Protein AF-A0A3P7G0Q3-F1 (afdb_monomer)

Secondary structure (DSSP, 8-state):
-HHHHHHHHHTS-GGGHHHHHHHHHHHHH-TTS-HHHHHHHHHHHHHHHHHS-GGGTGGGHHHHHHHHHHHHHHS---SSTT---HHHHHHHHHHHHHHHT---TTHHHHHHHHHHHHHTTHHHHHH-GGGS-HHHHHHHHHHHHHH-GGGHHHHHHHHHHHHHHHHHT-S-SSHHHHHHHHHHHHHHHHHHHHHHHHTT-HHHHHHHHHHHHHHHTT--SHHHHHHHHHHHHHHHHTT---HHHHHHHHHHHHHHHHHHHHH-TTT-

Sequence (268 aa):
MLVSGCESCLLADEEFAPLVFELIIEKLLDSEYSTDTKLEICSFLAKACAFFPCHQLVDYIGQLCAGIRSVLFNFPKGTHDDYIPEPITAAVSSLMKVFEESNIKDKRQQIESICHEFIEKGEMFVLQTELGLTDRLLAFFEILLRSSDLSSSVVFENVFSWLLSLCKGDTASSSANKYEVVNSGLRLLCHWIDIAGDLKQVALLRKHHNSFIEMLDKYDREIAQLARYKLLEVCIKLHVNTNGLLEKCKVFLRKSFDTVCSENKELR

InterPro domains:
  IPR016024 Armadillo-type fold [SSF48371] (14-255)
  IPR029240 MMS19, N-terminal [PF14500] (2-73)
  IPR039920 DNA repair/transcription protein MMS19 [PTHR12891] (1-214)

Radius of gyration: 21.91 Å; Cα contacts (8 Å, |Δi|>4): 263; chains: 1; bounding box: 65×38×52 Å

Mean predicted aligned error: 5.96 Å

Structure (mmCIF, N/CA/C/O backbone):
data_AF-A0A3P7G0Q3-F1
#
_entry.id   AF-A0A3P7G0Q3-F1
#
loop_
_atom_site.group_PDB
_atom_site.id
_atom_site.type_symbol
_atom_site.label_atom_id
_atom_site.label_alt_id
_atom_site.label_comp_id
_atom_site.label_asym_id
_atom_site.label_entity_id
_atom_site.label_seq_id
_atom_site.pdbx_PDB_ins_code
_atom_site.Cartn_x
_atom_site.Cartn_y
_atom_site.Cartn_z
_atom_site.occupancy
_atom_site.B_iso_or_equiv
_atom_site.auth_seq_id
_atom_site.auth_comp_id
_atom_site.auth_asym_id
_atom_site.auth_atom_id
_atom_site.pdbx_PDB_model_num
ATOM 1 N N . MET A 1 1 ? -35.871 12.957 5.125 1.00 56.47 1 MET A N 1
ATOM 2 C CA . MET A 1 1 ? -36.526 12.865 6.450 1.00 56.47 1 MET A CA 1
ATOM 3 C C . MET A 1 1 ? -36.769 11.424 6.875 1.00 56.47 1 MET A C 1
ATOM 5 O O . MET A 1 1 ? -36.321 11.081 7.955 1.00 56.47 1 MET A O 1
ATOM 9 N N . LEU A 1 2 ? -37.412 10.575 6.057 1.00 62.31 2 LEU A N 1
ATOM 10 C CA . LEU A 1 2 ? -37.599 9.153 6.400 1.00 62.31 2 LEU A CA 1
ATOM 11 C C . LEU A 1 2 ? -36.266 8.407 6.566 1.00 62.31 2 LEU A C 1
ATOM 13 O O . LEU A 1 2 ? -36.023 7.878 7.640 1.00 62.31 2 LEU A O 1
ATOM 17 N N . VAL A 1 3 ? -35.372 8.470 5.570 1.00 77.56 3 VAL A N 1
ATOM 18 C CA . VAL A 1 3 ? -34.046 7.816 5.627 1.00 77.56 3 VAL A CA 1
ATOM 19 C C . VAL A 1 3 ? -33.267 8.232 6.878 1.00 77.56 3 VAL A C 1
ATOM 21 O O . VAL A 1 3 ? -32.920 7.385 7.686 1.00 77.56 3 VAL A O 1
ATOM 24 N N . SER A 1 4 ? -33.098 9.537 7.113 1.00 79.31 4 SER A N 1
ATOM 25 C CA . SER A 1 4 ? -32.397 10.061 8.297 1.00 79.31 4 SER A CA 1
ATOM 26 C C . SER A 1 4 ? -33.039 9.651 9.630 1.00 79.31 4 SER A C 1
ATOM 28 O O . SER A 1 4 ? -32.340 9.462 10.621 1.00 79.31 4 SER A O 1
ATOM 30 N N . GLY A 1 5 ? -34.371 9.529 9.670 1.00 83.44 5 GLY A N 1
ATOM 31 C CA . GLY A 1 5 ? -35.089 9.035 10.845 1.00 83.44 5 GLY A CA 1
ATOM 32 C C . GLY A 1 5 ? -34.811 7.553 11.096 1.00 83.44 5 GLY A C 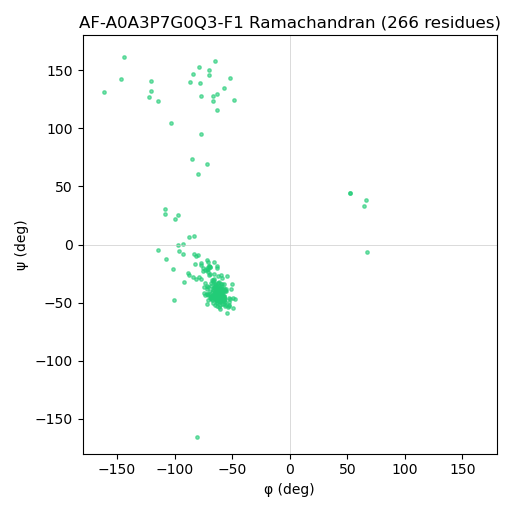1
ATOM 33 O O . GLY A 1 5 ? -34.490 7.181 12.218 1.00 83.44 5 GLY A O 1
ATOM 34 N N . CYS A 1 6 ? -34.852 6.728 10.045 1.00 88.50 6 CYS A N 1
ATOM 35 C CA . CYS A 1 6 ? -34.493 5.312 10.120 1.00 88.50 6 CYS A CA 1
ATOM 36 C C . CYS A 1 6 ? -33.037 5.113 10.558 1.00 88.50 6 CYS A C 1
ATOM 38 O O . CYS A 1 6 ? -32.787 4.317 11.456 1.00 88.50 6 CYS A O 1
ATOM 40 N N . GLU A 1 7 ? -32.094 5.870 9.987 1.00 92.00 7 GLU A N 1
ATOM 41 C CA . GLU A 1 7 ? -30.685 5.845 10.402 1.00 92.00 7 GLU A CA 1
ATOM 42 C C . GLU A 1 7 ? -30.543 6.168 11.893 1.00 92.00 7 GLU A C 1
ATOM 44 O O . GLU A 1 7 ? -29.833 5.473 12.607 1.00 92.00 7 GLU A O 1
ATOM 49 N N . SER A 1 8 ? -31.261 7.184 12.382 1.00 91.06 8 SER A N 1
ATOM 50 C CA . SER A 1 8 ? -31.203 7.591 13.791 1.00 91.06 8 SER A CA 1
ATOM 51 C C . SER A 1 8 ? -31.738 6.509 14.734 1.00 91.06 8 SER A C 1
ATOM 53 O O . SER A 1 8 ? -31.226 6.364 15.837 1.00 91.06 8 SER A O 1
ATOM 55 N N . CYS A 1 9 ? -32.746 5.736 14.316 1.00 92.62 9 CYS A N 1
ATOM 56 C CA . CYS A 1 9 ? -33.236 4.588 15.082 1.00 92.62 9 CYS A CA 1
ATOM 57 C C . CYS A 1 9 ? -32.235 3.426 15.088 1.00 92.62 9 CYS A C 1
ATOM 59 O O . CYS A 1 9 ? -32.025 2.811 16.127 1.00 92.62 9 CYS A O 1
ATOM 61 N N . LEU A 1 10 ? -31.619 3.132 13.939 1.00 93.25 10 LEU A N 1
ATOM 62 C CA . LEU A 1 10 ? -30.626 2.063 13.804 1.00 93.25 10 LEU A CA 1
ATOM 63 C C . LEU A 1 10 ? -29.331 2.364 14.571 1.00 93.25 10 LEU A C 1
ATOM 65 O O . LEU A 1 10 ? -28.676 1.449 15.052 1.00 93.25 10 LEU A O 1
ATOM 69 N N . LEU A 1 11 ? -28.982 3.644 14.700 1.00 95.44 11 LEU A N 1
ATOM 70 C CA . LEU A 1 11 ? -27.816 4.133 15.434 1.00 95.44 11 LEU A CA 1
ATOM 71 C C . LEU A 1 11 ? -28.185 4.645 16.838 1.00 95.44 11 LEU A C 1
ATOM 73 O O . LEU A 1 11 ? -27.489 5.496 17.377 1.00 95.44 11 LEU A O 1
ATOM 77 N N . ALA A 1 12 ? -29.313 4.219 17.413 1.00 92.94 12 ALA A N 1
ATOM 78 C CA . ALA A 1 12 ? -29.751 4.716 18.720 1.00 92.94 12 ALA A CA 1
ATOM 79 C C . ALA A 1 12 ? -29.011 4.057 19.896 1.00 92.94 12 ALA A C 1
ATOM 81 O O . ALA A 1 12 ? -28.887 4.674 20.953 1.00 92.94 12 ALA A O 1
ATOM 82 N N . ASP A 1 13 ? -28.550 2.818 19.716 1.00 92.62 13 ASP A N 1
ATOM 83 C CA . ASP A 1 13 ? -27.949 1.989 20.761 1.00 92.62 13 ASP A CA 1
ATOM 84 C C . ASP A 1 13 ? -26.859 1.086 20.166 1.00 92.62 13 A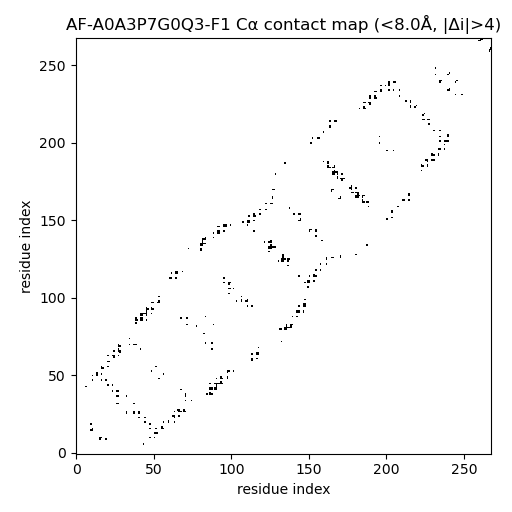SP A C 1
ATOM 86 O O . ASP A 1 13 ? -27.011 0.588 19.049 1.00 92.62 13 ASP A O 1
ATOM 90 N N . GLU A 1 14 ? -25.767 0.874 20.904 1.00 92.62 14 GLU A N 1
ATOM 91 C CA . GLU A 1 14 ? -24.656 0.007 20.494 1.00 92.62 14 GLU A CA 1
ATOM 92 C C . GLU A 1 14 ? -25.084 -1.457 20.310 1.00 92.62 14 GLU A C 1
ATOM 94 O O . GLU A 1 14 ? -24.504 -2.156 19.479 1.00 92.62 14 GLU A O 1
ATOM 99 N N . GLU A 1 15 ? -26.131 -1.917 21.006 1.00 93.31 15 GLU A N 1
ATOM 100 C CA . GLU A 1 15 ? -26.675 -3.275 20.855 1.00 93.31 15 GLU A CA 1
ATOM 101 C C . GLU A 1 15 ? -27.234 -3.547 19.448 1.00 93.31 15 GLU A C 1
ATOM 103 O O . GLU A 1 15 ? -27.364 -4.705 19.044 1.00 93.31 15 GLU A O 1
ATOM 108 N N . PHE A 1 16 ? -27.524 -2.503 18.663 1.00 95.19 16 PHE A N 1
ATOM 109 C CA . PHE A 1 16 ? -27.948 -2.655 17.273 1.00 95.19 16 PHE A CA 1
ATOM 110 C C . PHE A 1 16 ? -26.795 -2.902 16.296 1.00 95.19 16 PHE A C 1
ATOM 112 O O . PHE A 1 16 ? -27.070 -3.242 15.144 1.00 95.19 16 PHE A O 1
ATOM 119 N N . ALA A 1 17 ? -25.530 -2.778 16.716 1.00 95.56 17 ALA A N 1
ATOM 120 C CA . ALA A 1 17 ? -24.383 -2.882 15.813 1.00 95.56 17 ALA A CA 1
ATOM 121 C C . ALA A 1 17 ? -24.385 -4.163 14.951 1.00 95.56 17 ALA A C 1
ATOM 123 O O . ALA A 1 17 ? -24.255 -4.029 13.731 1.00 95.56 17 ALA A O 1
ATOM 124 N N . PRO A 1 18 ? -24.624 -5.375 15.503 1.00 95.62 18 PRO A N 1
ATOM 125 C CA . PRO A 1 18 ? -24.709 -6.597 14.701 1.00 95.62 18 PRO A CA 1
ATOM 126 C C . PRO A 1 18 ? -25.758 -6.508 13.586 1.00 95.62 18 PRO A C 1
ATOM 128 O O . PRO A 1 18 ? -25.451 -6.736 12.420 1.00 95.62 18 PRO A O 1
ATOM 131 N N . LEU A 1 19 ? -26.977 -6.075 13.930 1.00 95.69 19 LEU A N 1
ATOM 132 C CA . LEU A 1 19 ? -28.088 -5.949 12.984 1.00 95.69 19 LEU A CA 1
ATOM 133 C C . LEU A 1 19 ? -27.803 -4.895 11.909 1.00 95.69 19 LEU A C 1
ATOM 135 O O . LEU A 1 19 ? -28.162 -5.074 10.746 1.00 95.69 19 LEU A O 1
ATOM 139 N N . VAL A 1 20 ? -27.154 -3.790 12.286 1.00 97.06 20 VAL A N 1
ATOM 140 C CA . VAL A 1 20 ? -26.783 -2.730 11.346 1.00 97.06 20 VAL A CA 1
ATOM 141 C C . VAL A 1 20 ? -25.728 -3.218 10.359 1.00 97.06 20 VAL A C 1
ATOM 143 O O . VAL A 1 20 ? -25.877 -2.982 9.160 1.00 97.06 20 VAL A O 1
ATOM 146 N N . PHE A 1 21 ? -24.686 -3.909 10.822 1.00 97.38 21 PHE A N 1
ATOM 147 C CA . PHE A 1 21 ? -23.648 -4.414 9.927 1.00 97.38 21 PHE A CA 1
ATOM 148 C C . PHE A 1 21 ? -24.153 -5.542 9.031 1.00 97.38 21 PHE A C 1
ATOM 150 O O . PHE A 1 21 ? -23.855 -5.518 7.838 1.00 97.38 21 PHE A O 1
ATOM 157 N N . GLU A 1 22 ? -24.979 -6.457 9.542 1.00 96.75 22 GLU A N 1
ATOM 158 C CA . GLU A 1 22 ? -25.647 -7.476 8.722 1.00 96.75 22 GLU A CA 1
ATOM 159 C C . GLU A 1 22 ? -26.510 -6.842 7.623 1.00 96.75 22 GLU A C 1
ATOM 161 O O . GLU A 1 22 ? -26.389 -7.216 6.456 1.00 96.75 22 GLU A O 1
ATOM 166 N N . LEU A 1 23 ? -27.307 -5.820 7.961 1.00 96.19 23 LEU A N 1
ATOM 167 C CA . LEU A 1 23 ? -28.115 -5.083 6.987 1.00 96.19 23 LEU A CA 1
ATOM 168 C C . LEU A 1 23 ? -27.244 -4.396 5.926 1.00 96.19 23 LEU A C 1
ATOM 170 O O . LEU A 1 23 ? -27.543 -4.472 4.735 1.00 96.19 23 LEU A O 1
ATOM 174 N N . ILE A 1 24 ? -26.167 -3.720 6.334 1.00 97.44 24 ILE A N 1
ATOM 175 C CA . ILE A 1 24 ? -25.234 -3.064 5.406 1.00 97.44 24 ILE A CA 1
ATOM 176 C C . ILE A 1 24 ? -24.623 -4.096 4.453 1.00 97.44 24 ILE A C 1
ATOM 178 O O . ILE A 1 24 ? -24.601 -3.874 3.242 1.00 97.44 24 ILE A O 1
ATOM 182 N N . ILE A 1 25 ? -24.154 -5.228 4.984 1.00 97.44 25 ILE A N 1
ATOM 183 C CA . ILE A 1 25 ? -23.563 -6.314 4.198 1.00 97.44 25 ILE A CA 1
ATOM 184 C C . ILE A 1 25 ? -24.572 -6.856 3.185 1.00 97.44 25 ILE A C 1
ATOM 186 O O . ILE A 1 25 ? -24.236 -6.955 2.003 1.00 97.44 25 ILE A O 1
ATOM 190 N N . GLU A 1 26 ? -25.802 -7.149 3.620 1.00 96.19 26 GLU A N 1
ATOM 191 C CA . GLU A 1 26 ? -26.884 -7.622 2.751 1.00 96.19 26 GLU A CA 1
ATOM 192 C C . GLU A 1 26 ? -27.074 -6.668 1.566 1.00 96.19 26 GLU A C 1
ATOM 194 O O . GLU A 1 26 ? -26.995 -7.087 0.411 1.00 96.19 26 GLU A O 1
ATOM 199 N N . LYS A 1 27 ? -27.239 -5.364 1.830 1.00 95.62 27 LYS A N 1
ATOM 200 C CA . LYS A 1 27 ? -27.491 -4.377 0.770 1.00 95.62 27 LYS A CA 1
ATOM 201 C C . LYS A 1 27 ? -26.296 -4.150 -0.158 1.00 95.62 27 LYS A C 1
ATOM 203 O O . LYS A 1 27 ? -26.492 -3.869 -1.341 1.00 95.62 27 LYS A O 1
ATOM 208 N N . LEU A 1 28 ? -25.062 -4.251 0.341 1.00 96.75 28 LEU A N 1
ATOM 209 C CA . LEU A 1 28 ? -23.864 -4.096 -0.494 1.00 96.75 28 LEU A CA 1
ATOM 210 C C . LEU A 1 28 ? -23.655 -5.297 -1.427 1.00 96.75 28 LEU A C 1
ATOM 212 O O . LEU A 1 28 ? -23.310 -5.116 -2.603 1.00 96.75 28 LEU A O 1
ATOM 216 N N . LEU A 1 29 ? -23.851 -6.515 -0.915 1.00 94.62 29 LEU A N 1
ATOM 217 C CA . LEU A 1 29 ? -23.565 -7.753 -1.643 1.00 94.62 29 LEU A CA 1
ATOM 218 C C . LEU A 1 29 ? -24.699 -8.190 -2.569 1.00 94.62 29 LEU A C 1
ATOM 220 O O . LEU A 1 29 ? -24.420 -8.810 -3.596 1.00 94.62 29 LEU A O 1
ATOM 224 N N . ASP A 1 30 ? -25.943 -7.837 -2.261 1.00 93.50 30 ASP A N 1
ATOM 225 C CA . ASP A 1 30 ? -27.086 -8.192 -3.093 1.00 93.50 30 ASP A CA 1
ATOM 226 C C . ASP A 1 30 ? -27.024 -7.474 -4.456 1.00 93.50 30 ASP A C 1
ATOM 228 O O . ASP A 1 30 ? -26.883 -6.251 -4.564 1.00 93.50 30 ASP A O 1
ATOM 232 N N . SER A 1 31 ? -27.055 -8.264 -5.529 1.00 91.12 31 SER A N 1
ATOM 233 C CA . SER A 1 31 ? -26.993 -7.795 -6.913 1.00 91.12 31 SER A CA 1
ATOM 234 C C . SER A 1 31 ? -28.262 -7.083 -7.383 1.00 91.12 31 SER A C 1
ATOM 236 O O . SER A 1 31 ? -28.213 -6.420 -8.415 1.00 91.12 31 SER A O 1
ATOM 238 N N . GLU A 1 32 ? -29.378 -7.213 -6.662 1.00 92.81 32 GLU A N 1
ATOM 239 C CA . GLU A 1 32 ? -30.656 -6.593 -7.027 1.00 92.81 32 GLU A CA 1
ATOM 240 C C . GLU A 1 32 ? -30.692 -5.082 -6.737 1.00 92.81 32 GLU A C 1
ATOM 242 O O . GLU A 1 32 ? -31.447 -4.350 -7.382 1.00 92.81 32 GLU A O 1
ATOM 247 N N . TYR A 1 33 ? -29.853 -4.579 -5.821 1.00 92.25 33 TYR A N 1
ATOM 248 C CA . TYR A 1 33 ? -29.783 -3.143 -5.529 1.00 92.25 33 TYR A CA 1
ATOM 249 C C . TYR A 1 33 ? -28.998 -2.363 -6.583 1.00 92.25 33 TYR A C 1
ATOM 251 O O . TYR A 1 33 ? -27.919 -2.767 -7.029 1.00 92.25 33 TYR A O 1
ATOM 259 N N . SER A 1 34 ? -29.517 -1.180 -6.922 1.00 93.06 34 SER A N 1
ATOM 260 C CA . SER A 1 34 ? -28.853 -0.241 -7.823 1.00 93.06 34 SER A CA 1
ATOM 261 C C . SER A 1 34 ? -27.549 0.294 -7.223 1.00 93.06 34 SER A C 1
ATOM 263 O O . SER A 1 34 ? -27.359 0.323 -6.004 1.00 93.06 34 SER A O 1
ATOM 265 N N . THR A 1 35 ? -26.652 0.779 -8.083 1.00 92.56 35 THR A N 1
ATOM 266 C CA . THR A 1 35 ? -25.414 1.439 -7.647 1.00 92.56 35 THR A CA 1
ATOM 267 C C . THR A 1 35 ? -25.693 2.620 -6.715 1.00 92.56 35 THR A C 1
ATOM 269 O O . THR A 1 35 ? -24.990 2.765 -5.721 1.00 92.56 35 THR A O 1
ATOM 272 N N . ASP A 1 36 ? -26.736 3.411 -6.982 1.00 92.94 36 ASP A N 1
ATOM 273 C CA . ASP A 1 36 ? -27.112 4.558 -6.144 1.00 92.94 36 ASP A CA 1
ATOM 274 C C . ASP A 1 36 ? -27.495 4.118 -4.729 1.00 92.94 36 ASP A C 1
ATOM 276 O O . ASP A 1 36 ? -26.987 4.666 -3.753 1.00 92.94 36 ASP A O 1
ATOM 280 N N . THR A 1 37 ? -28.306 3.061 -4.598 1.00 94.06 37 THR A N 1
ATOM 281 C CA . THR A 1 37 ? -28.636 2.492 -3.286 1.00 94.06 37 THR A CA 1
ATOM 282 C C . THR A 1 37 ? -27.382 1.989 -2.577 1.00 94.06 37 THR A C 1
ATOM 284 O O . THR A 1 37 ? -27.201 2.247 -1.391 1.00 94.06 37 THR A O 1
ATOM 287 N N . LYS A 1 38 ? -26.466 1.322 -3.285 1.00 95.75 38 LYS A N 1
ATOM 288 C CA . LYS A 1 38 ? -25.209 0.858 -2.677 1.00 95.75 38 LYS A CA 1
ATOM 289 C C . LYS A 1 38 ? -24.322 2.014 -2.210 1.00 95.75 38 LYS A C 1
ATOM 291 O O . LYS A 1 38 ? -23.701 1.906 -1.157 1.00 95.75 38 LYS A O 1
ATOM 296 N N . LEU A 1 39 ? -24.297 3.131 -2.939 1.00 95.62 39 LEU A N 1
ATOM 297 C CA . LEU A 1 39 ? -23.604 4.344 -2.505 1.00 95.62 39 LEU A CA 1
ATOM 298 C C . LEU A 1 39 ? -24.243 4.956 -1.252 1.00 95.62 39 LEU A C 1
ATOM 300 O O . LEU A 1 39 ? -23.517 5.330 -0.333 1.00 95.62 39 LEU A O 1
ATOM 304 N N . GLU A 1 40 ? -25.574 5.014 -1.167 1.00 95.44 40 GLU A N 1
ATOM 305 C CA . GLU A 1 40 ? -26.266 5.450 0.055 1.00 95.44 40 GLU A CA 1
ATOM 306 C C . GLU A 1 40 ? -25.898 4.562 1.254 1.00 95.44 40 GLU A C 1
ATOM 308 O O . GLU A 1 40 ? -25.626 5.070 2.343 1.00 95.44 40 GLU A O 1
ATOM 313 N N . ILE A 1 41 ? -25.794 3.247 1.043 1.00 96.69 41 ILE A N 1
ATOM 314 C CA . ILE A 1 41 ? -25.358 2.295 2.071 1.00 96.69 41 ILE A CA 1
ATOM 315 C C . ILE A 1 41 ? -23.891 2.515 2.466 1.00 96.69 41 ILE A C 1
ATOM 317 O O . ILE A 1 41 ? -23.577 2.439 3.652 1.00 96.69 41 ILE A O 1
ATOM 321 N N . CYS A 1 42 ? -22.995 2.865 1.537 1.00 97.50 42 CYS A N 1
ATOM 322 C CA . CYS A 1 42 ? -21.632 3.282 1.888 1.00 97.50 42 CYS A CA 1
ATOM 323 C C . CYS A 1 42 ? -21.633 4.551 2.764 1.00 97.50 42 CYS A C 1
ATOM 325 O O . CYS A 1 42 ? -20.938 4.600 3.781 1.00 97.50 42 CYS A O 1
ATOM 327 N N . SER A 1 43 ? -22.454 5.557 2.440 1.00 96.94 43 SER A N 1
ATOM 328 C CA . SER A 1 43 ? -22.618 6.736 3.304 1.00 96.94 43 SER A CA 1
ATOM 329 C C . SER A 1 43 ? -23.166 6.375 4.686 1.00 96.94 43 SER A C 1
ATOM 331 O O . SER A 1 43 ? -22.728 6.947 5.685 1.00 96.94 43 SER A O 1
ATOM 333 N N . PHE A 1 44 ? -24.099 5.425 4.766 1.00 97.19 44 PHE A N 1
ATOM 334 C CA . PHE A 1 44 ? -24.623 4.948 6.042 1.00 97.19 44 PHE A CA 1
ATOM 335 C C . PHE A 1 44 ? -23.567 4.180 6.848 1.00 97.19 44 PHE A C 1
ATOM 337 O O . PHE A 1 44 ? -23.424 4.430 8.043 1.00 97.19 44 PHE A O 1
ATOM 344 N N . LEU A 1 45 ? -22.749 3.341 6.203 1.00 97.81 45 LEU A N 1
ATOM 345 C CA . LEU A 1 45 ? -21.617 2.665 6.842 1.00 97.81 45 LEU A CA 1
ATOM 346 C C . LEU A 1 45 ? -20.631 3.667 7.452 1.00 97.81 45 LEU A C 1
ATOM 348 O O . LEU A 1 45 ? -20.190 3.476 8.582 1.00 97.81 45 LEU A O 1
ATOM 352 N N . ALA A 1 46 ? -20.338 4.773 6.765 1.00 97.69 46 ALA A N 1
ATOM 353 C CA . ALA A 1 46 ? -19.481 5.821 7.318 1.00 97.69 46 ALA A CA 1
ATOM 354 C C . ALA A 1 46 ? -20.029 6.396 8.641 1.00 97.69 46 ALA A C 1
ATOM 356 O O . ALA A 1 46 ? -19.249 6.661 9.559 1.00 97.69 46 ALA A O 1
ATOM 357 N N . LYS A 1 47 ? -21.358 6.557 8.755 1.00 96.88 47 LYS A N 1
ATOM 358 C CA . LYS A 1 47 ? -22.040 6.995 9.988 1.00 96.88 47 LYS A CA 1
ATOM 359 C C . LYS A 1 47 ? -22.038 5.904 11.058 1.00 96.88 47 LYS A C 1
ATOM 361 O O . LYS A 1 47 ? -21.776 6.209 12.215 1.00 96.88 47 LYS A O 1
ATOM 366 N N . ALA A 1 48 ? -22.288 4.653 10.671 1.00 96.94 48 ALA A N 1
ATOM 367 C CA . ALA A 1 48 ? -22.262 3.509 11.578 1.00 96.94 48 ALA A CA 1
ATOM 368 C C . ALA A 1 48 ? -20.878 3.336 12.220 1.00 96.94 48 ALA A C 1
ATOM 370 O O . ALA A 1 48 ? -20.787 3.195 13.433 1.00 96.94 48 ALA A O 1
ATOM 371 N N . CYS A 1 49 ? -19.799 3.459 11.442 1.00 96.50 49 CYS A N 1
ATOM 372 C CA . CYS A 1 49 ? -18.428 3.463 11.954 1.00 96.50 49 CYS A CA 1
ATOM 373 C C . CYS A 1 49 ? -18.175 4.618 12.940 1.00 96.50 49 CYS A C 1
ATOM 375 O O . CYS A 1 49 ? -17.496 4.435 13.939 1.00 96.50 49 CYS A O 1
ATOM 377 N N . ALA A 1 50 ? -18.739 5.806 12.709 1.00 93.75 50 ALA A N 1
ATOM 378 C CA . ALA A 1 50 ? -18.583 6.922 13.644 1.00 93.75 50 ALA A CA 1
ATOM 379 C C . ALA A 1 50 ? -19.330 6.720 14.979 1.00 93.75 50 ALA A C 1
ATOM 381 O O . ALA A 1 50 ? -19.024 7.413 15.948 1.00 93.75 50 ALA A O 1
ATOM 382 N N . PHE A 1 51 ? -20.313 5.817 15.018 1.00 94.31 51 PHE A N 1
ATOM 383 C CA . PHE A 1 51 ? -21.146 5.562 16.190 1.00 94.31 51 PHE A CA 1
ATOM 384 C C . PHE A 1 51 ? -20.712 4.306 16.958 1.00 94.31 51 PHE A C 1
ATOM 386 O O . PHE A 1 51 ? -20.566 4.357 18.176 1.00 94.31 51 PHE A O 1
ATOM 393 N N . PHE A 1 52 ? -20.482 3.189 16.264 1.00 95.19 52 PHE A N 1
ATOM 394 C CA . PHE A 1 52 ? -20.178 1.910 16.898 1.00 95.19 52 PHE A CA 1
ATOM 395 C C . PHE A 1 52 ? -18.682 1.733 17.188 1.00 95.19 52 PHE A C 1
ATOM 397 O O . PHE A 1 52 ? -17.835 2.039 16.343 1.00 95.19 52 PHE A O 1
ATOM 404 N N . PRO A 1 53 ? -18.324 1.170 18.352 1.00 92.75 53 PRO A N 1
ATOM 405 C CA . PRO A 1 53 ? -16.932 0.932 18.706 1.00 92.75 53 PRO A CA 1
ATOM 406 C C . PRO A 1 53 ? -16.302 -0.182 17.854 1.00 92.75 53 PRO A C 1
ATOM 408 O O . PRO A 1 53 ? -16.953 -1.154 17.475 1.00 92.75 53 PRO A O 1
ATOM 411 N N . CYS A 1 54 ? -14.985 -0.092 17.630 1.00 93.75 54 CYS A N 1
ATOM 412 C CA . CYS A 1 54 ? -14.231 -1.011 16.762 1.00 93.75 54 CYS A CA 1
ATOM 413 C C . CYS A 1 54 ? -14.448 -2.509 17.038 1.00 93.75 54 CYS A C 1
ATOM 415 O O . CYS A 1 54 ? -14.445 -3.302 16.103 1.00 93.75 54 CYS A O 1
ATOM 417 N N . HIS A 1 55 ? -14.661 -2.915 18.293 1.00 92.62 55 HIS A N 1
ATOM 418 C CA . HIS A 1 55 ? -14.839 -4.324 18.648 1.00 92.62 55 HIS A CA 1
ATOM 419 C C . HIS A 1 55 ? -16.124 -4.930 18.064 1.00 92.62 55 HIS A C 1
ATOM 421 O O . HIS A 1 55 ? -16.158 -6.132 17.835 1.00 92.62 55 HIS A O 1
ATOM 427 N N . GLN A 1 56 ? -17.142 -4.109 17.779 1.00 93.56 56 GLN A N 1
ATOM 428 C CA . GLN A 1 56 ? -18.378 -4.537 17.114 1.00 93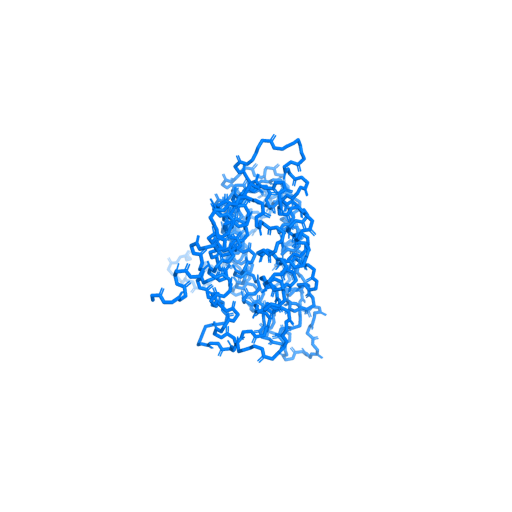.56 56 GLN A CA 1
ATOM 429 C C . GLN A 1 56 ? -18.195 -4.722 15.601 1.00 93.56 56 GLN A C 1
ATOM 431 O O . GLN A 1 56 ? -19.020 -5.364 14.966 1.00 93.56 56 GLN A O 1
ATOM 436 N N . LEU A 1 57 ? -17.133 -4.158 15.009 1.00 93.00 57 LEU A N 1
ATOM 437 C CA . LEU A 1 57 ? -16.852 -4.238 13.570 1.00 93.00 57 LEU A CA 1
ATOM 438 C C . LEU A 1 57 ? -16.043 -5.477 13.184 1.00 93.00 57 LEU A C 1
ATOM 440 O O . LEU A 1 57 ? -16.130 -5.904 12.035 1.00 93.00 57 LEU A O 1
ATOM 444 N N . VAL A 1 58 ? -15.243 -6.025 14.108 1.00 92.31 58 VAL A N 1
ATOM 445 C CA . VAL A 1 58 ? -14.206 -7.037 13.819 1.00 92.31 58 VAL A CA 1
ATOM 446 C C . VAL A 1 58 ? -14.759 -8.229 13.040 1.00 92.31 58 VAL A C 1
ATOM 448 O O . VAL A 1 58 ? -14.187 -8.604 12.018 1.00 92.31 58 VAL A O 1
ATOM 451 N N . ASP A 1 59 ? -15.905 -8.762 13.464 1.00 93.12 59 ASP A N 1
ATOM 452 C CA . ASP A 1 59 ? -16.516 -9.951 12.856 1.00 93.12 59 ASP A CA 1
ATOM 453 C C . ASP A 1 59 ? -17.115 -9.687 11.458 1.00 93.12 59 ASP A C 1
ATOM 455 O O . ASP A 1 59 ? -17.396 -10.619 10.702 1.00 93.12 59 ASP A O 1
ATOM 459 N N . TYR A 1 60 ? -17.267 -8.416 11.077 1.00 96.00 60 TYR A N 1
ATOM 460 C CA . TYR A 1 60 ? -17.902 -7.986 9.831 1.00 96.00 60 TYR A CA 1
ATOM 461 C C . TYR A 1 60 ? -16.909 -7.447 8.796 1.00 96.00 60 TYR A C 1
ATOM 463 O O . TYR A 1 60 ? -17.280 -7.311 7.629 1.00 96.00 60 TYR A O 1
ATOM 471 N N . ILE A 1 61 ? -15.652 -7.171 9.179 1.00 94.44 61 ILE A N 1
ATOM 472 C CA . ILE A 1 61 ? -14.650 -6.501 8.329 1.00 94.44 61 ILE A CA 1
ATOM 473 C C . ILE A 1 61 ? -14.547 -7.141 6.944 1.00 94.44 61 ILE A C 1
ATOM 475 O O . ILE A 1 61 ? -14.695 -6.442 5.947 1.00 94.44 61 ILE A O 1
ATOM 479 N N . GLY A 1 62 ? -14.313 -8.455 6.866 1.00 94.75 62 GLY A N 1
ATOM 480 C CA . GLY A 1 62 ? -14.096 -9.127 5.578 1.00 94.75 62 GLY A CA 1
ATOM 481 C C . GLY A 1 62 ? -15.291 -8.971 4.633 1.00 94.75 62 GLY A C 1
ATOM 482 O O . GLY A 1 62 ? -15.134 -8.649 3.455 1.00 94.75 62 GLY A O 1
ATOM 483 N N . GLN A 1 63 ? -16.510 -9.096 5.163 1.00 96.25 63 GLN A N 1
ATOM 484 C CA . GLN A 1 63 ? -17.737 -8.942 4.379 1.00 96.25 63 GLN A CA 1
ATOM 485 C C . GLN A 1 63 ? -18.002 -7.482 3.991 1.00 96.25 63 GLN A C 1
ATOM 487 O O . GLN A 1 63 ? -18.406 -7.218 2.858 1.00 96.25 63 GLN A O 1
ATOM 492 N N . LEU A 1 64 ? -17.725 -6.527 4.884 1.00 97.25 64 LEU A N 1
ATOM 493 C CA . LEU A 1 64 ? -17.812 -5.095 4.588 1.00 97.25 64 LEU A CA 1
ATOM 494 C C . LEU A 1 64 ? -16.818 -4.698 3.487 1.00 97.25 64 LEU A C 1
ATOM 496 O O . LEU A 1 64 ? -17.205 -4.043 2.517 1.00 97.25 64 LEU A O 1
ATOM 500 N N . CYS A 1 65 ? -15.564 -5.149 3.582 1.00 96.75 65 CYS A N 1
ATOM 501 C CA . CYS A 1 65 ? -14.541 -4.939 2.558 1.00 96.75 65 CYS A CA 1
ATOM 502 C C . CYS A 1 65 ? -14.955 -5.558 1.219 1.00 96.75 65 CYS A C 1
ATOM 504 O O . CYS A 1 65 ? -14.883 -4.888 0.188 1.00 96.75 65 CYS A O 1
ATOM 506 N N . ALA A 1 66 ? -15.453 -6.800 1.219 1.00 94.25 66 ALA A N 1
ATOM 507 C CA . ALA A 1 66 ? -15.960 -7.460 0.017 1.00 94.25 66 ALA A CA 1
ATOM 508 C C . ALA A 1 66 ? -17.147 -6.704 -0.609 1.00 94.25 66 ALA A C 1
ATOM 510 O O . ALA A 1 66 ? -17.204 -6.557 -1.833 1.00 94.25 66 ALA A O 1
ATOM 511 N N . GLY A 1 67 ? -18.055 -6.183 0.221 1.00 95.94 67 GLY A N 1
ATOM 512 C CA . GLY A 1 67 ? -19.180 -5.346 -0.189 1.00 95.94 67 GLY A CA 1
ATOM 513 C C . GLY A 1 67 ? -18.722 -4.062 -0.874 1.00 95.94 67 GLY A C 1
ATOM 514 O O . GLY A 1 67 ? -19.070 -3.827 -2.030 1.00 95.94 67 GLY A O 1
ATOM 515 N N . ILE A 1 68 ? -17.874 -3.270 -0.214 1.00 96.44 68 ILE A N 1
ATOM 516 C CA . ILE A 1 68 ? -17.316 -2.026 -0.772 1.00 96.44 68 ILE A CA 1
ATOM 517 C C . ILE A 1 68 ? -16.538 -2.306 -2.066 1.00 96.44 68 ILE A C 1
ATOM 519 O O . ILE A 1 68 ? -16.722 -1.612 -3.067 1.00 96.44 68 ILE A O 1
ATOM 523 N N . ARG A 1 69 ? -15.708 -3.356 -2.078 1.00 93.69 69 ARG A N 1
ATOM 524 C CA . ARG A 1 69 ? -14.947 -3.791 -3.256 1.00 93.69 69 ARG A CA 1
ATOM 525 C C . ARG A 1 69 ? -15.872 -4.145 -4.423 1.00 93.69 69 ARG A C 1
ATOM 527 O O . ARG A 1 69 ? -15.595 -3.767 -5.558 1.00 93.69 69 ARG A O 1
ATOM 534 N N . SER A 1 70 ? -16.995 -4.811 -4.154 1.00 91.88 70 SER A N 1
ATOM 535 C CA . SER A 1 70 ? -18.019 -5.104 -5.163 1.00 91.88 70 SER A CA 1
ATOM 536 C C . SER A 1 70 ? -18.622 -3.827 -5.757 1.00 91.88 70 SER A C 1
ATOM 538 O O . SER A 1 70 ? -18.745 -3.727 -6.979 1.00 91.88 70 SER A O 1
ATOM 540 N N . VAL A 1 71 ? -18.940 -2.823 -4.930 1.00 93.81 71 VAL A N 1
ATOM 541 C CA . VAL A 1 71 ? -19.431 -1.521 -5.420 1.00 93.81 71 VAL A CA 1
ATOM 542 C C . VAL A 1 71 ? -18.380 -0.849 -6.298 1.00 93.81 71 VAL A C 1
ATOM 544 O O . VAL A 1 71 ? -18.698 -0.419 -7.402 1.00 93.81 71 VAL A O 1
ATOM 547 N N . LEU A 1 72 ? -17.123 -0.814 -5.849 1.00 92.56 72 LEU A N 1
ATOM 548 C CA . LEU A 1 72 ? -16.008 -0.196 -6.567 1.00 92.56 72 LEU A CA 1
ATOM 549 C C . LEU A 1 72 ? -15.777 -0.819 -7.954 1.00 92.56 72 LEU A C 1
ATOM 551 O O . LEU A 1 72 ? -15.586 -0.102 -8.942 1.00 92.56 72 LEU A O 1
ATOM 555 N N . PHE A 1 73 ? -15.795 -2.152 -8.032 1.00 89.19 73 PHE A N 1
ATOM 556 C CA . PHE A 1 73 ? -15.506 -2.888 -9.268 1.00 89.19 73 PHE A CA 1
ATOM 557 C C . PHE A 1 73 ? -16.655 -2.787 -10.274 1.00 89.19 73 PHE A C 1
ATOM 559 O O . PHE A 1 73 ? -16.410 -2.730 -11.476 1.00 89.19 73 PHE A O 1
ATOM 566 N N . ASN A 1 74 ? -17.897 -2.722 -9.789 1.00 87.56 74 ASN A N 1
ATOM 567 C CA . ASN A 1 74 ? -19.091 -2.614 -10.628 1.00 87.56 74 ASN A CA 1
ATOM 568 C C . ASN A 1 74 ? -19.536 -1.165 -10.866 1.00 87.56 74 ASN A C 1
ATOM 570 O O . ASN A 1 74 ? -20.542 -0.934 -11.539 1.00 87.56 74 ASN A O 1
ATOM 574 N N . PHE A 1 75 ? -18.817 -0.181 -10.317 1.00 87.25 75 PHE A N 1
ATOM 575 C CA . PHE A 1 75 ? -19.174 1.218 -10.492 1.00 87.25 75 PHE A CA 1
ATOM 576 C C . PHE A 1 75 ? -19.085 1.600 -11.981 1.00 87.25 75 PHE A C 1
ATOM 578 O O . PHE A 1 75 ? -18.048 1.328 -12.608 1.00 87.25 75 PHE A O 1
ATOM 585 N N . PRO A 1 76 ? -20.123 2.228 -12.568 1.00 84.06 76 PRO A N 1
ATOM 586 C CA . PRO A 1 76 ? -20.115 2.615 -13.974 1.00 84.06 76 PRO A CA 1
ATOM 587 C C . PRO A 1 76 ? -18.861 3.414 -14.334 1.00 84.06 76 PRO A C 1
ATOM 589 O O . PRO A 1 76 ? -18.348 4.198 -13.532 1.00 84.06 76 PRO A O 1
ATOM 592 N N . LYS A 1 77 ? -18.324 3.204 -15.539 1.00 73.81 77 LYS A N 1
ATOM 593 C CA . LYS A 1 77 ? -17.206 4.019 -16.029 1.00 73.81 77 LYS A CA 1
ATOM 594 C C . LYS A 1 77 ? -17.689 5.466 -16.152 1.00 73.81 77 LYS A C 1
ATOM 596 O O . LYS A 1 77 ? -18.631 5.743 -16.891 1.00 73.81 77 LYS A O 1
ATOM 601 N N . GLY A 1 78 ? -17.093 6.347 -15.351 1.00 66.44 78 GLY A N 1
ATOM 602 C CA . GLY A 1 78 ? -17.334 7.783 -15.406 1.00 66.44 78 GLY A CA 1
ATOM 603 C C . GLY A 1 78 ? -16.526 8.437 -16.525 1.00 66.44 78 GLY A C 1
ATOM 604 O O . GLY A 1 78 ? -15.975 7.768 -17.394 1.00 66.44 78 GLY A O 1
ATOM 605 N N . THR A 1 79 ? -16.431 9.764 -16.482 1.00 61.47 79 THR A N 1
ATOM 606 C CA . THR A 1 79 ? -15.583 10.543 -17.399 1.00 61.47 79 THR A CA 1
ATOM 607 C C . THR A 1 79 ? -14.095 10.464 -17.059 1.00 61.47 79 THR A C 1
ATOM 609 O O . THR A 1 79 ? -13.268 10.763 -17.916 1.00 61.47 79 THR A O 1
ATOM 612 N N . HIS A 1 80 ? -13.762 10.092 -15.820 1.00 77.25 80 HIS A N 1
ATOM 613 C CA . HIS A 1 80 ? -12.397 9.960 -15.320 1.00 77.25 80 HIS A CA 1
ATOM 614 C C . HIS A 1 80 ? -12.170 8.539 -14.803 1.00 77.25 80 HIS A C 1
ATOM 616 O O . HIS A 1 80 ? -12.949 8.042 -13.983 1.00 77.25 80 HIS A O 1
ATOM 622 N N . ASP A 1 81 ? -11.116 7.890 -15.295 1.00 81.88 81 ASP A N 1
ATOM 623 C CA . ASP A 1 81 ? -10.810 6.489 -14.986 1.00 81.88 81 ASP A CA 1
ATOM 624 C C . ASP A 1 81 ? -10.349 6.284 -13.531 1.00 81.88 81 ASP A C 1
ATOM 626 O O . ASP A 1 81 ? -10.443 5.173 -13.018 1.00 81.88 81 ASP A O 1
ATOM 630 N N . ASP A 1 82 ? -9.921 7.345 -12.842 1.00 89.62 82 ASP A N 1
ATOM 631 C CA . ASP A 1 82 ? -9.459 7.367 -11.447 1.00 89.62 82 ASP A CA 1
ATOM 632 C C . ASP A 1 82 ? -10.540 7.797 -10.433 1.00 89.62 82 ASP A C 1
ATOM 634 O O . ASP A 1 82 ? -10.286 7.840 -9.229 1.00 89.62 82 ASP A O 1
ATOM 638 N N . TYR A 1 83 ? -11.759 8.103 -10.889 1.00 91.50 83 TYR A N 1
ATOM 639 C CA . TYR A 1 83 ? -12.814 8.616 -10.016 1.00 91.50 83 TYR A CA 1
ATOM 640 C C . TYR A 1 83 ? -13.289 7.578 -8.987 1.00 91.50 83 TYR A C 1
ATOM 642 O O . TYR A 1 83 ? -13.737 6.481 -9.342 1.00 91.50 83 TYR A O 1
ATOM 650 N N . ILE A 1 84 ? -13.285 7.982 -7.713 1.00 93.81 84 ILE A N 1
ATOM 651 C CA . ILE A 1 84 ? -13.887 7.252 -6.594 1.00 93.81 84 ILE A CA 1
ATOM 652 C C . ILE A 1 84 ? -15.054 8.072 -6.032 1.00 93.81 84 ILE A C 1
ATOM 654 O O . ILE A 1 84 ? -14.850 9.216 -5.623 1.00 93.81 84 ILE A O 1
ATOM 658 N N . PRO A 1 85 ? -16.275 7.512 -5.981 1.00 94.00 85 PRO A N 1
ATOM 659 C CA . PRO A 1 85 ? -17.411 8.165 -5.344 1.00 94.00 85 PRO A CA 1
ATOM 660 C C . PRO A 1 85 ? -17.140 8.516 -3.880 1.00 94.00 85 PRO A C 1
ATOM 662 O O . PRO A 1 85 ? -16.713 7.663 -3.101 1.00 94.00 85 PRO A O 1
ATOM 665 N N . GLU A 1 86 ? -17.494 9.740 -3.483 1.00 95.81 86 GLU A N 1
ATOM 666 C CA . GLU A 1 86 ? -17.334 10.227 -2.106 1.00 95.81 86 GLU A CA 1
ATOM 667 C C . GLU A 1 86 ? -17.930 9.285 -1.039 1.00 95.81 86 GLU A C 1
ATOM 669 O O . GLU A 1 86 ? -17.282 9.079 -0.015 1.00 95.81 86 GLU A O 1
ATOM 674 N N . PRO A 1 87 ? -19.091 8.624 -1.250 1.00 96.69 87 PRO A N 1
ATOM 675 C CA . PRO A 1 87 ? -19.594 7.646 -0.288 1.00 96.69 87 PRO A CA 1
ATOM 676 C C . PRO A 1 87 ? -18.651 6.466 -0.028 1.00 96.69 87 PRO A C 1
ATOM 678 O O . PRO A 1 87 ? -18.565 6.006 1.109 1.00 96.69 87 PRO A O 1
ATOM 681 N N . ILE A 1 88 ? -17.932 5.988 -1.051 1.00 96.81 88 ILE A N 1
ATOM 682 C CA . ILE A 1 88 ? -16.938 4.913 -0.903 1.00 96.81 88 ILE A CA 1
ATOM 683 C C . ILE A 1 88 ? -15.741 5.433 -0.105 1.00 96.81 88 ILE A C 1
ATOM 685 O O . ILE A 1 88 ? -15.313 4.776 0.844 1.00 96.81 88 ILE A O 1
ATOM 689 N N . THR A 1 89 ? -15.243 6.626 -0.448 1.00 97.00 89 THR A N 1
ATOM 690 C CA . THR A 1 89 ? -14.157 7.297 0.282 1.00 97.00 89 THR A CA 1
ATOM 691 C C . THR A 1 89 ? -14.505 7.446 1.762 1.00 97.00 89 THR A C 1
ATOM 693 O O . THR A 1 89 ? -13.755 6.987 2.621 1.00 97.00 89 THR A O 1
ATOM 696 N N . ALA A 1 90 ? -15.680 8.002 2.070 1.00 97.75 90 ALA A N 1
ATOM 697 C CA . ALA A 1 90 ? -16.149 8.205 3.435 1.00 97.75 90 ALA A CA 1
ATOM 698 C C . ALA A 1 90 ? -16.291 6.884 4.207 1.00 97.75 90 ALA A C 1
ATOM 700 O O . ALA A 1 90 ? -15.870 6.803 5.359 1.00 97.75 90 ALA A O 1
ATOM 701 N N . ALA A 1 91 ? -16.841 5.839 3.579 1.00 97.81 91 ALA A N 1
ATOM 702 C CA . ALA A 1 91 ? -16.990 4.527 4.205 1.00 97.81 91 ALA A CA 1
ATOM 703 C C . ALA A 1 91 ? -15.637 3.932 4.609 1.00 97.81 91 ALA A C 1
ATOM 705 O O . ALA A 1 91 ? -15.463 3.513 5.753 1.00 97.81 91 ALA A O 1
ATOM 706 N N . VAL A 1 92 ? -14.671 3.928 3.685 1.00 97.44 92 VAL A N 1
ATOM 707 C CA . VAL A 1 92 ? -13.338 3.361 3.922 1.00 97.44 92 VAL A CA 1
ATOM 708 C C . VAL A 1 92 ? -12.560 4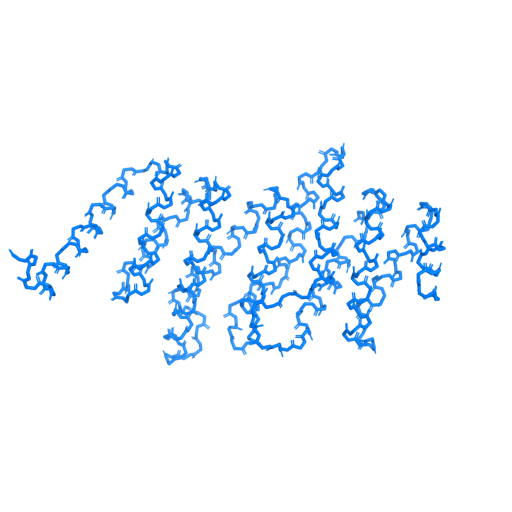.187 4.933 1.00 97.44 92 VAL A C 1
ATOM 710 O O . VAL A 1 92 ? -12.005 3.622 5.873 1.00 97.44 92 VAL A O 1
ATOM 713 N N . SER A 1 93 ? -12.552 5.513 4.798 1.00 97.19 93 SER A N 1
ATOM 714 C CA . SER A 1 93 ? -11.861 6.377 5.753 1.00 97.19 93 SER A CA 1
ATOM 715 C C . SER A 1 93 ? -12.454 6.262 7.155 1.00 97.19 93 SER A C 1
ATOM 717 O O . SER A 1 93 ? -11.690 6.148 8.108 1.00 97.19 93 SER A O 1
ATOM 719 N N . SER A 1 94 ? -13.782 6.209 7.305 1.00 97.12 94 SER A N 1
ATOM 720 C CA . SER A 1 94 ? -14.411 5.976 8.611 1.00 97.12 94 SER A CA 1
ATOM 721 C C . SER A 1 94 ? -14.097 4.587 9.165 1.00 97.12 94 SER A C 1
ATOM 723 O O . SER A 1 94 ? -13.755 4.481 10.339 1.00 97.12 94 SER A O 1
ATOM 725 N N . LEU A 1 95 ? -14.160 3.533 8.342 1.00 96.75 95 LEU A N 1
ATOM 726 C CA . LEU A 1 95 ? -13.801 2.172 8.757 1.00 96.75 95 LEU A CA 1
ATOM 727 C C . LEU A 1 95 ? -12.363 2.126 9.289 1.00 96.75 95 LEU A C 1
ATOM 729 O O . LEU A 1 95 ? -12.135 1.671 10.404 1.00 96.75 95 LEU A O 1
ATOM 733 N N . MET A 1 96 ? -11.404 2.658 8.530 1.00 96.38 96 MET A N 1
ATOM 734 C CA . MET A 1 96 ? -9.990 2.701 8.916 1.00 96.38 96 MET A CA 1
ATOM 735 C C . MET A 1 96 ? -9.766 3.543 10.176 1.00 96.38 96 MET A C 1
ATOM 737 O O . MET A 1 96 ? -9.056 3.117 11.087 1.00 96.38 96 MET A O 1
ATOM 741 N N . LYS A 1 97 ? -10.409 4.713 10.254 1.00 95.56 97 LYS A N 1
ATOM 742 C CA . LYS A 1 97 ? -10.294 5.647 11.378 1.00 95.56 97 LYS A CA 1
ATOM 743 C C . LYS A 1 97 ? -10.735 5.021 12.700 1.00 95.56 97 LYS A C 1
ATOM 745 O O . LYS A 1 97 ? -10.062 5.214 13.706 1.00 95.56 97 LYS A O 1
ATOM 750 N N . VAL A 1 98 ? -11.805 4.224 12.696 1.00 95.00 98 VAL A N 1
ATOM 751 C CA . VAL A 1 98 ? -12.292 3.539 13.905 1.00 95.00 98 VAL A CA 1
ATOM 752 C C . VAL A 1 98 ? -11.241 2.601 14.495 1.00 95.00 98 VAL A C 1
ATOM 754 O O . VAL A 1 98 ? -11.079 2.552 15.714 1.00 95.00 98 VAL A O 1
ATOM 757 N N . PHE A 1 99 ? -10.494 1.882 13.655 1.00 95.38 99 PHE A N 1
ATOM 758 C CA . PHE A 1 99 ? -9.380 1.060 14.127 1.00 95.38 99 PHE A CA 1
ATOM 759 C C . PHE A 1 99 ? -8.175 1.917 14.516 1.00 95.38 99 PHE A C 1
ATOM 761 O O . PHE A 1 99 ? -7.581 1.672 15.565 1.00 95.38 99 PHE A O 1
ATOM 768 N N . GLU A 1 100 ? -7.839 2.942 13.730 1.00 94.00 100 GLU A N 1
ATOM 769 C CA . GLU A 1 100 ? -6.695 3.825 13.983 1.00 94.00 100 GLU A CA 1
ATOM 770 C C . GLU A 1 100 ? -6.795 4.557 15.333 1.00 94.00 100 GLU A C 1
ATOM 772 O O . GLU A 1 100 ? -5.800 4.642 16.057 1.00 94.00 100 GLU A O 1
ATOM 777 N N . GLU A 1 101 ? -7.990 5.029 15.693 1.00 93.50 101 GLU A N 1
ATOM 778 C CA . GLU A 1 101 ? -8.275 5.750 16.943 1.00 93.50 101 GLU A CA 1
ATOM 779 C C . GLU A 1 101 ? -8.526 4.814 18.138 1.00 93.50 101 GLU A C 1
ATOM 781 O O . GLU A 1 101 ? -8.610 5.265 19.283 1.00 93.50 101 GLU A O 1
ATOM 786 N N . SER A 1 102 ? -8.621 3.503 17.903 1.00 92.38 102 SER A N 1
ATOM 787 C CA . SER A 1 102 ? -8.845 2.521 18.962 1.00 92.38 102 SER A CA 1
ATOM 788 C C . SER A 1 102 ? -7.573 2.178 19.750 1.00 92.38 102 SER A C 1
ATOM 790 O O . SER A 1 102 ? -6.455 2.193 19.235 1.00 92.38 102 SER A O 1
ATOM 792 N N . ASN A 1 103 ? -7.756 1.778 21.013 1.00 90.69 103 ASN A N 1
ATOM 793 C CA . ASN A 1 103 ? -6.686 1.308 21.905 1.00 90.69 103 ASN A CA 1
ATOM 794 C C . ASN A 1 103 ? -6.572 -0.233 21.954 1.00 90.69 103 ASN A C 1
ATOM 796 O O . ASN A 1 103 ? -6.136 -0.795 22.962 1.00 90.69 103 ASN A O 1
ATOM 800 N N . ILE A 1 104 ? -7.002 -0.942 20.905 1.00 90.19 104 ILE A N 1
ATOM 801 C CA . ILE A 1 104 ? -6.926 -2.411 20.860 1.00 90.19 104 ILE A CA 1
ATOM 802 C C . ILE A 1 104 ? -5.470 -2.886 20.731 1.00 90.19 104 ILE A C 1
ATOM 804 O O . ILE A 1 104 ? -4.650 -2.250 20.068 1.00 90.19 104 ILE A O 1
ATOM 808 N N . LYS A 1 105 ? -5.137 -4.027 21.351 1.00 89.12 105 LYS A N 1
ATOM 809 C CA . LYS A 1 105 ? -3.755 -4.546 21.398 1.00 89.12 105 LYS A CA 1
ATOM 810 C C . LYS A 1 105 ? -3.172 -4.861 20.014 1.00 89.12 105 LYS A C 1
ATOM 812 O O . LYS A 1 105 ? -1.983 -4.647 19.808 1.00 89.12 105 LYS A O 1
ATOM 817 N N . ASP A 1 106 ? -4.016 -5.286 19.075 1.00 90.69 106 ASP A N 1
ATOM 818 C CA . ASP A 1 106 ? -3.616 -5.751 17.740 1.00 90.69 106 ASP A CA 1
ATOM 819 C C . ASP A 1 106 ? -4.000 -4.758 16.627 1.00 90.69 106 ASP A C 1
ATOM 821 O O . ASP A 1 106 ? -4.284 -5.144 15.494 1.00 90.69 106 ASP A O 1
ATOM 825 N N . LYS A 1 107 ? -4.031 -3.455 16.949 1.00 94.06 107 LYS A N 1
ATOM 826 C CA . LYS A 1 107 ? -4.455 -2.371 16.042 1.00 94.06 107 LYS A CA 1
ATOM 827 C C . LYS A 1 107 ? -3.806 -2.464 14.660 1.00 94.06 107 LYS A C 1
ATOM 829 O O . LYS A 1 107 ? -4.480 -2.353 13.639 1.00 94.06 107 LYS A O 1
ATOM 834 N N . ARG A 1 108 ? -2.489 -2.687 14.634 1.00 94.38 108 ARG A N 1
ATOM 835 C CA . ARG A 1 108 ? -1.715 -2.796 13.396 1.00 94.38 108 ARG A CA 1
ATOM 836 C C . ARG A 1 108 ? -2.161 -3.989 12.561 1.00 94.38 108 ARG A C 1
ATOM 838 O O . ARG A 1 108 ? -2.422 -3.816 11.380 1.00 94.38 108 ARG A O 1
ATOM 845 N N . GLN A 1 109 ? -2.276 -5.165 13.174 1.00 94.38 109 GLN A N 1
ATOM 846 C CA . GLN A 1 109 ? -2.695 -6.382 12.485 1.00 94.38 109 GLN A CA 1
ATOM 847 C C . GLN A 1 109 ? -4.110 -6.241 11.917 1.00 94.38 109 GLN A C 1
ATOM 849 O O . GLN A 1 109 ? -4.356 -6.696 10.807 1.00 94.38 109 GLN A O 1
ATOM 854 N N . GLN A 1 110 ? -5.019 -5.572 12.633 1.00 94.25 110 GLN A N 1
ATOM 855 C CA . GLN A 1 110 ? -6.376 -5.312 12.142 1.00 94.25 110 GLN A CA 1
ATOM 856 C C . GLN A 1 110 ? -6.371 -4.393 10.913 1.00 94.25 110 GLN A C 1
ATOM 858 O O . GLN A 1 110 ? -6.989 -4.716 9.902 1.00 94.25 110 GLN A O 1
ATOM 863 N N . ILE A 1 111 ? -5.613 -3.292 10.949 1.00 96.00 111 ILE A N 1
ATOM 864 C CA . ILE A 1 111 ? -5.477 -2.387 9.796 1.00 96.00 111 ILE A CA 1
ATOM 865 C C . ILE A 1 111 ? -4.812 -3.085 8.604 1.00 96.00 111 ILE A C 1
ATOM 867 O O . ILE A 1 111 ? -5.281 -2.954 7.473 1.00 96.00 111 ILE A O 1
ATOM 871 N N . GLU A 1 112 ? -3.750 -3.856 8.838 1.00 95.56 112 GLU A N 1
ATOM 872 C CA . GLU A 1 112 ? -3.091 -4.643 7.792 1.00 95.56 112 GLU A CA 1
ATOM 873 C C . GLU A 1 112 ? -4.053 -5.694 7.204 1.00 95.56 112 GLU A C 1
ATOM 875 O O . GLU A 1 112 ? -4.101 -5.854 5.985 1.00 95.56 112 GLU A O 1
ATOM 880 N N . SER A 1 113 ? -4.891 -6.333 8.031 1.00 94.62 113 SER A N 1
ATOM 881 C CA . SER A 1 113 ? -5.936 -7.260 7.580 1.00 94.62 113 SER A CA 1
ATOM 882 C C . SER A 1 113 ? -6.975 -6.570 6.695 1.00 94.62 113 SER A C 1
ATOM 884 O O . SER A 1 113 ? -7.272 -7.076 5.619 1.00 94.62 113 SER A O 1
ATOM 886 N N . ILE A 1 114 ? -7.479 -5.392 7.085 1.00 96.44 114 ILE A N 1
ATOM 887 C CA . ILE A 1 114 ? -8.401 -4.593 6.255 1.00 96.44 114 ILE A CA 1
ATOM 888 C C . ILE A 1 114 ? -7.765 -4.284 4.893 1.00 96.44 114 ILE A C 1
ATOM 890 O O . ILE A 1 114 ? -8.406 -4.436 3.852 1.00 96.44 114 ILE A O 1
ATOM 894 N N . CYS A 1 115 ? -6.486 -3.893 4.881 1.00 97.19 115 CYS A N 1
ATOM 895 C CA . CYS A 1 115 ? -5.758 -3.632 3.640 1.00 97.19 115 CYS A CA 1
ATOM 896 C C . CYS A 1 115 ? -5.669 -4.886 2.762 1.00 97.19 115 CYS A C 1
ATOM 898 O O . CYS A 1 115 ? -5.882 -4.796 1.555 1.00 97.19 115 CYS A O 1
ATOM 900 N N . HIS A 1 116 ? -5.388 -6.052 3.349 1.00 95.81 116 HIS A N 1
ATOM 901 C CA . HIS A 1 116 ? -5.347 -7.319 2.619 1.00 95.81 116 HIS A CA 1
ATOM 902 C C . HIS A 1 116 ? -6.708 -7.707 2.025 1.00 95.81 116 HIS A C 1
ATOM 904 O O . HIS A 1 116 ? -6.745 -8.121 0.868 1.00 95.81 116 HIS A O 1
ATOM 910 N N . GLU A 1 117 ? -7.811 -7.501 2.748 1.00 95.31 117 GLU A N 1
ATOM 911 C CA . GLU A 1 117 ? -9.174 -7.744 2.245 1.00 95.31 117 GLU A CA 1
ATOM 912 C C . GLU A 1 117 ? -9.521 -6.858 1.034 1.00 95.31 117 GLU A C 1
ATOM 914 O O . GLU A 1 117 ? -10.156 -7.298 0.072 1.00 95.31 117 GLU A O 1
ATOM 919 N N . PHE A 1 118 ? -9.070 -5.600 1.039 1.00 95.69 118 PHE A N 1
ATOM 920 C CA . PHE A 1 118 ? -9.252 -4.698 -0.100 1.00 95.69 118 PHE A CA 1
ATOM 921 C C . PHE A 1 118 ? -8.333 -5.011 -1.283 1.00 95.69 118 PHE A C 1
ATOM 923 O O . PHE A 1 118 ? -8.738 -4.868 -2.438 1.00 95.69 118 PHE A O 1
ATOM 930 N N . ILE A 1 119 ? -7.097 -5.422 -1.003 1.00 94.75 119 ILE A N 1
ATOM 931 C CA . ILE A 1 119 ? -6.114 -5.828 -2.014 1.00 94.75 119 ILE A CA 1
ATOM 932 C C . ILE A 1 119 ? -6.498 -7.162 -2.654 1.00 94.75 119 ILE A C 1
ATOM 934 O O . ILE A 1 119 ? -6.088 -7.432 -3.785 1.00 94.75 119 ILE A O 1
ATOM 938 N N . GLU A 1 120 ? -7.296 -7.985 -1.971 1.00 89.88 120 GLU A N 1
ATOM 939 C CA . GLU A 1 120 ? -7.790 -9.252 -2.489 1.00 89.88 120 GLU A CA 1
ATOM 940 C C . GLU A 1 120 ? -8.376 -9.070 -3.902 1.00 89.88 120 GLU A C 1
ATOM 942 O O . GLU A 1 120 ? -9.270 -8.255 -4.140 1.00 89.88 120 GLU A O 1
ATOM 947 N N . LYS A 1 121 ? -7.854 -9.841 -4.866 1.00 86.62 121 LYS A N 1
ATOM 948 C CA . LYS A 1 121 ? -8.191 -9.782 -6.306 1.00 86.62 121 LYS A CA 1
ATOM 949 C C . LYS A 1 121 ? -7.756 -8.503 -7.035 1.00 86.62 121 LYS A C 1
ATOM 951 O O . LYS A 1 121 ? -7.852 -8.470 -8.260 1.00 86.62 121 LYS A O 1
ATOM 956 N N . GLY A 1 122 ? -7.232 -7.498 -6.335 1.00 90.06 122 GLY A N 1
ATOM 957 C CA . GLY A 1 122 ? -6.767 -6.233 -6.904 1.00 90.06 122 GLY A CA 1
ATOM 958 C C . GLY A 1 122 ? -5.707 -6.417 -7.989 1.00 90.06 122 GLY A C 1
ATOM 959 O O . GLY A 1 122 ? -5.804 -5.783 -9.035 1.00 90.06 122 GLY A O 1
ATOM 960 N N . GLU A 1 123 ? -4.767 -7.351 -7.804 1.00 92.94 123 GLU A N 1
ATOM 961 C CA . GLU A 1 123 ? -3.716 -7.650 -8.791 1.00 92.94 123 GLU A CA 1
ATOM 962 C C . GLU A 1 123 ? -4.288 -7.944 -10.182 1.00 92.94 123 GLU A C 1
ATOM 964 O O . GLU A 1 123 ? -3.866 -7.339 -11.164 1.00 92.94 123 GLU A O 1
ATOM 969 N N . MET A 1 124 ? -5.285 -8.829 -10.269 1.00 90.44 124 MET A N 1
ATOM 970 C CA . MET A 1 124 ? -5.893 -9.218 -11.543 1.00 90.44 124 MET A CA 1
ATOM 971 C C . MET A 1 124 ? -6.448 -7.998 -12.284 1.00 90.44 124 MET A C 1
ATOM 973 O O . MET A 1 124 ? -6.181 -7.827 -13.469 1.00 90.44 124 MET A O 1
ATOM 977 N N . PHE A 1 125 ? -7.173 -7.128 -11.583 1.00 90.69 125 PHE A N 1
ATOM 978 C CA . PHE A 1 125 ? -7.820 -5.957 -12.174 1.00 90.69 125 PHE A CA 1
ATOM 979 C C . PHE A 1 125 ? -6.855 -4.803 -12.472 1.00 90.69 125 PHE A C 1
ATOM 981 O O . PHE A 1 125 ? -7.081 -4.053 -13.418 1.00 90.69 125 PHE A O 1
ATOM 988 N N . VAL A 1 126 ? -5.775 -4.663 -11.697 1.00 92.88 126 VAL A N 1
ATOM 989 C CA . VAL A 1 126 ? -4.714 -3.682 -11.968 1.00 92.88 126 VAL A CA 1
ATOM 990 C C . VAL A 1 126 ? -3.897 -4.105 -13.189 1.00 92.88 126 VAL A C 1
ATOM 992 O O . VAL A 1 126 ? -3.595 -3.265 -14.037 1.00 92.88 126 VAL A O 1
ATOM 995 N N . LEU A 1 127 ? -3.549 -5.392 -13.292 1.00 92.12 127 LEU A N 1
ATOM 996 C CA . LEU A 1 127 ? -2.678 -5.921 -14.344 1.00 92.12 127 LEU A CA 1
ATOM 997 C C . LEU A 1 127 ? -3.407 -6.198 -15.669 1.00 92.12 127 LEU A C 1
ATOM 999 O O . LEU A 1 127 ? -2.785 -6.077 -16.727 1.00 92.12 127 LEU A O 1
ATOM 1003 N N . GLN A 1 128 ? -4.703 -6.526 -15.638 1.00 87.56 128 GLN A N 1
ATOM 1004 C CA . GLN A 1 128 ? -5.550 -6.663 -16.830 1.00 87.56 128 GLN A CA 1
ATOM 1005 C C . GLN A 1 128 ? -6.114 -5.300 -17.246 1.00 87.56 128 GLN A C 1
ATOM 1007 O O . GLN A 1 128 ? -7.296 -5.005 -17.068 1.00 87.56 128 GLN A O 1
ATOM 1012 N N . THR A 1 129 ? -5.252 -4.461 -17.822 1.00 82.69 129 THR A N 1
ATOM 1013 C CA .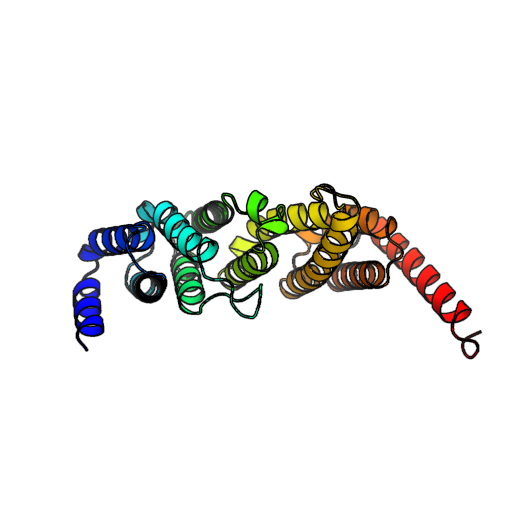 THR A 1 129 ? -5.566 -3.067 -18.193 1.00 82.69 129 THR A CA 1
ATOM 1014 C C . THR A 1 129 ? -6.792 -2.926 -19.100 1.00 82.69 129 THR A C 1
ATOM 1016 O O . THR A 1 129 ? -7.491 -1.919 -19.048 1.00 82.69 129 THR A O 1
ATOM 1019 N N . GLU A 1 130 ? -7.107 -3.953 -19.890 1.00 81.50 130 GLU A N 1
ATOM 1020 C CA . GLU A 1 130 ? -8.290 -4.032 -20.754 1.00 81.50 130 GLU A CA 1
ATOM 1021 C C . GLU A 1 130 ? -9.632 -4.003 -19.997 1.00 81.50 130 GLU A C 1
ATOM 1023 O O . GLU A 1 130 ? -10.650 -3.595 -20.558 1.00 81.50 130 GLU A O 1
ATOM 1028 N N . LEU A 1 131 ? -9.644 -4.324 -18.698 1.00 83.94 131 LEU A N 1
ATOM 1029 C CA . LEU A 1 131 ? -10.824 -4.141 -17.847 1.00 83.94 131 LEU A CA 1
ATOM 1030 C C . LEU A 1 131 ? -11.090 -2.654 -17.540 1.00 83.94 131 LEU A C 1
ATOM 1032 O O . LEU A 1 131 ? -12.229 -2.265 -17.269 1.00 83.94 131 LEU A O 1
ATOM 1036 N N . GLY A 1 132 ? -10.074 -1.793 -17.659 1.00 86.44 132 GLY A N 1
ATOM 1037 C CA . GLY A 1 132 ? -10.168 -0.353 -17.408 1.00 86.44 132 GLY A CA 1
ATOM 1038 C C . GLY A 1 132 ? -10.452 -0.016 -15.944 1.00 86.44 132 GLY A C 1
ATOM 1039 O O . GLY A 1 132 ? -11.263 0.863 -15.669 1.00 86.44 132 GLY A O 1
ATOM 1040 N N . LEU A 1 133 ? -9.846 -0.768 -15.020 1.00 90.44 133 LEU A N 1
ATOM 1041 C CA . LEU A 1 133 ? -9.950 -0.558 -13.570 1.00 90.44 133 LEU A CA 1
ATOM 1042 C C . LEU A 1 133 ? -8.613 -0.161 -12.925 1.00 90.44 133 LEU A C 1
ATOM 1044 O O . LEU A 1 133 ? -8.591 0.145 -11.738 1.00 90.44 133 LEU A O 1
ATOM 1048 N N . THR A 1 134 ? -7.510 -0.148 -13.680 1.00 92.88 134 THR A N 1
ATOM 1049 C CA . THR A 1 134 ? -6.159 0.123 -13.168 1.00 92.88 134 THR A CA 1
ATOM 1050 C C . THR A 1 134 ? -6.085 1.445 -12.400 1.00 92.88 134 THR A C 1
ATOM 1052 O O . THR A 1 134 ? -5.768 1.433 -11.212 1.00 92.88 134 THR A O 1
ATOM 1055 N N . ASP A 1 135 ? -6.419 2.568 -13.039 1.00 93.06 135 ASP A N 1
ATOM 1056 C CA . ASP A 1 135 ? -6.353 3.905 -12.439 1.00 93.06 135 ASP A CA 1
ATOM 1057 C C . ASP A 1 135 ? -7.280 4.029 -11.223 1.00 93.06 135 ASP A C 1
ATOM 1059 O O . ASP A 1 135 ? -6.845 4.467 -10.159 1.00 93.06 135 ASP A O 1
ATOM 1063 N N . ARG A 1 136 ? -8.520 3.534 -11.334 1.00 93.12 136 ARG A N 1
ATOM 1064 C CA . ARG A 1 136 ? -9.494 3.508 -10.233 1.00 93.12 136 ARG A CA 1
ATOM 1065 C C . ARG A 1 136 ? -8.967 2.768 -9.011 1.00 93.12 136 ARG A C 1
ATOM 1067 O O . ARG A 1 136 ? -9.071 3.262 -7.894 1.00 93.12 136 ARG A O 1
ATOM 1074 N N . LEU A 1 137 ? -8.418 1.569 -9.191 1.00 95.00 137 LEU A N 1
ATOM 1075 C CA . LEU A 1 137 ? -7.924 0.780 -8.064 1.00 95.00 137 LEU A CA 1
ATOM 1076 C C . LEU A 1 137 ? -6.719 1.434 -7.408 1.00 95.00 137 LEU A C 1
ATOM 1078 O O . LEU A 1 137 ? -6.630 1.455 -6.185 1.00 95.00 137 LEU A O 1
ATOM 1082 N N . LEU A 1 138 ? -5.823 2.021 -8.196 1.00 96.75 138 LEU A N 1
ATOM 1083 C CA . LEU A 1 138 ? -4.701 2.770 -7.649 1.00 96.75 138 LEU A CA 1
ATOM 1084 C C . LEU A 1 138 ? -5.172 4.022 -6.890 1.00 96.75 138 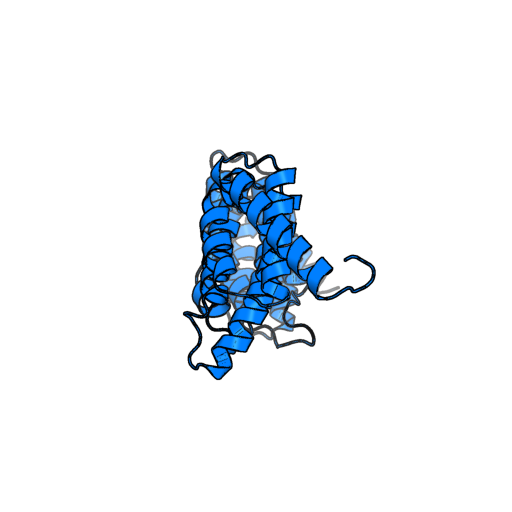LEU A C 1
ATOM 1086 O O . LEU A 1 138 ? -4.713 4.248 -5.774 1.00 96.75 138 LEU A O 1
ATOM 1090 N N . ALA A 1 139 ? -6.146 4.772 -7.407 1.00 95.38 139 ALA A N 1
ATOM 1091 C CA . ALA A 1 139 ? -6.753 5.888 -6.679 1.00 95.38 139 ALA A CA 1
ATOM 1092 C C . ALA A 1 139 ? -7.421 5.431 -5.368 1.00 95.38 139 ALA A C 1
ATOM 1094 O O . ALA A 1 139 ? -7.285 6.072 -4.326 1.00 95.38 139 ALA A O 1
ATOM 1095 N N . PHE A 1 140 ? -8.082 4.272 -5.381 1.00 96.12 140 PHE A N 1
ATOM 1096 C CA . PHE A 1 140 ? -8.646 3.664 -4.178 1.00 96.12 140 PHE A CA 1
ATOM 1097 C C . PHE A 1 140 ? -7.572 3.290 -3.141 1.00 96.12 140 PHE A C 1
ATOM 1099 O O . PHE A 1 140 ? -7.730 3.561 -1.951 1.00 96.12 140 PHE A O 1
ATOM 1106 N N . PHE A 1 141 ? -6.447 2.713 -3.569 1.00 97.25 141 PHE A N 1
ATOM 1107 C CA . PHE A 1 141 ? -5.337 2.404 -2.666 1.00 97.25 141 PHE A CA 1
ATOM 1108 C C . PHE A 1 141 ? -4.673 3.663 -2.093 1.00 97.25 141 PHE 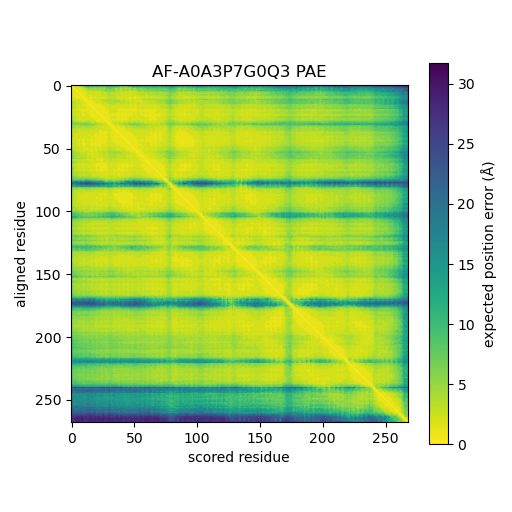A C 1
ATOM 1110 O O . PHE A 1 141 ? -4.213 3.646 -0.952 1.00 97.25 141 PHE A O 1
ATOM 1117 N N . GLU A 1 142 ? -4.680 4.778 -2.825 1.00 96.44 142 GLU A N 1
ATOM 1118 C CA . GLU A 1 142 ? -4.259 6.074 -2.289 1.00 96.44 142 GLU A CA 1
ATOM 1119 C C . GLU A 1 142 ? -5.194 6.575 -1.169 1.00 96.44 142 GLU A C 1
ATOM 1121 O O . GLU A 1 142 ? -4.720 7.123 -0.173 1.00 96.44 142 GLU A O 1
ATOM 1126 N N . ILE A 1 143 ? -6.507 6.327 -1.258 1.00 96.06 143 ILE A N 1
ATOM 1127 C CA . ILE A 1 143 ? -7.454 6.623 -0.165 1.00 96.06 143 ILE A CA 1
ATOM 1128 C C . ILE A 1 143 ? -7.117 5.803 1.086 1.00 96.06 143 ILE A C 1
ATOM 1130 O O . ILE A 1 143 ? -7.128 6.345 2.195 1.00 96.06 143 ILE A O 1
ATOM 1134 N N . LEU A 1 144 ? -6.776 4.519 0.928 1.00 96.19 144 LEU A N 1
ATOM 1135 C CA . LEU A 1 144 ? -6.348 3.672 2.047 1.00 96.19 144 LEU A CA 1
ATOM 1136 C C . LEU A 1 144 ? -5.087 4.226 2.725 1.00 96.19 144 LEU A C 1
ATOM 1138 O O . LEU A 1 144 ? -5.076 4.359 3.950 1.00 96.19 144 LEU A O 1
ATOM 1142 N N . LEU A 1 145 ? -4.085 4.643 1.937 1.00 95.94 145 LEU A N 1
ATOM 1143 C CA . LEU A 1 145 ? -2.864 5.284 2.445 1.00 95.94 145 LEU A CA 1
ATOM 1144 C C . LEU A 1 145 ? -3.154 6.546 3.256 1.00 95.94 145 LEU A C 1
ATOM 1146 O O . LEU A 1 145 ? -2.598 6.732 4.334 1.00 95.94 145 LEU A O 1
ATOM 1150 N N . ARG A 1 146 ? -4.049 7.403 2.758 1.00 93.94 146 ARG A N 1
ATOM 1151 C CA . ARG A 1 146 ? -4.440 8.645 3.443 1.00 93.94 146 ARG A CA 1
ATOM 1152 C C . ARG A 1 146 ? -5.270 8.401 4.706 1.00 93.94 146 ARG A C 1
ATOM 1154 O O . ARG A 1 146 ? -5.382 9.300 5.533 1.00 93.94 146 ARG A O 1
ATOM 1161 N N . SER A 1 147 ? -5.861 7.214 4.846 1.00 94.38 147 SER A N 1
ATOM 1162 C CA . SER A 1 147 ? -6.737 6.876 5.972 1.00 94.38 147 SER A CA 1
ATOM 1163 C C . SER A 1 147 ? -5.981 6.310 7.181 1.00 94.38 147 SER A C 1
ATOM 1165 O O . SER A 1 147 ? -6.483 6.405 8.298 1.00 94.38 147 SER A O 1
ATOM 1167 N N . SER A 1 148 ? -4.792 5.725 6.991 1.00 94.12 148 SER A N 1
ATOM 1168 C CA . SER A 1 148 ? -3.927 5.270 8.090 1.00 94.12 148 SER A CA 1
ATOM 1169 C C . SER A 1 148 ? -2.486 5.068 7.625 1.00 94.12 148 SER A C 1
ATOM 1171 O O . SER A 1 148 ? -2.233 4.309 6.687 1.00 94.12 148 SER A O 1
ATOM 1173 N N . ASP A 1 149 ? -1.525 5.625 8.366 1.00 92.31 149 ASP A N 1
ATOM 1174 C CA . ASP A 1 149 ? -0.091 5.409 8.133 1.00 92.31 149 ASP A CA 1
ATOM 1175 C C . ASP A 1 149 ? 0.300 3.923 8.218 1.00 92.31 149 ASP A C 1
ATOM 1177 O O . ASP A 1 149 ? 1.239 3.481 7.545 1.00 92.31 149 ASP A O 1
ATOM 1181 N N . LEU A 1 150 ? -0.432 3.128 9.009 1.00 94.12 150 LEU A N 1
ATOM 1182 C CA . LEU A 1 150 ? -0.179 1.698 9.201 1.00 94.12 150 LEU A CA 1
ATOM 1183 C C . LEU A 1 150 ? -0.495 0.865 7.951 1.00 94.12 150 LEU A C 1
ATOM 1185 O O . LEU A 1 150 ? 0.052 -0.226 7.803 1.00 94.12 150 LEU A O 1
ATOM 1189 N N . SER A 1 151 ? -1.294 1.394 7.020 1.00 94.69 151 SER A N 1
ATOM 1190 C CA . SER A 1 151 ? -1.567 0.751 5.727 1.00 94.69 151 SER A CA 1
ATOM 1191 C C . SER A 1 151 ? -0.363 0.770 4.774 1.00 94.69 151 SER A C 1
ATOM 1193 O O . SER A 1 151 ? -0.272 -0.066 3.870 1.00 94.69 151 SER A O 1
ATOM 1195 N N . SER A 1 152 ? 0.586 1.693 4.993 1.00 94.50 152 SER A N 1
ATOM 1196 C CA . SER A 1 152 ? 1.638 2.035 4.030 1.00 94.50 152 SER A CA 1
ATOM 1197 C C . SER A 1 152 ? 2.411 0.823 3.533 1.00 94.50 152 SER A C 1
ATOM 1199 O O . SER A 1 152 ? 2.519 0.606 2.329 1.00 94.50 152 SER A O 1
ATOM 1201 N N . SER A 1 153 ? 2.923 -0.004 4.449 1.00 93.00 153 SER A N 1
ATOM 1202 C CA . SER A 1 153 ? 3.753 -1.146 4.060 1.00 93.00 153 SER A CA 1
ATOM 1203 C C . SER A 1 153 ? 2.988 -2.132 3.180 1.00 93.00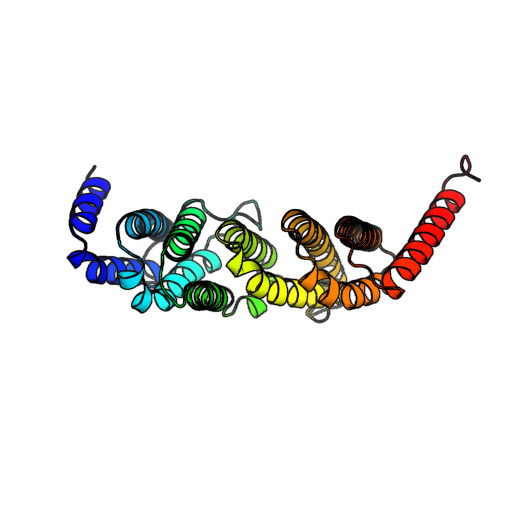 153 SER A C 1
ATOM 1205 O O . SER A 1 153 ? 3.540 -2.621 2.202 1.00 93.00 153 SER A O 1
ATOM 1207 N N . VAL A 1 154 ? 1.730 -2.429 3.509 1.00 95.81 154 VAL A N 1
ATOM 1208 C CA . VAL A 1 154 ? 0.929 -3.419 2.779 1.00 95.81 154 VAL A CA 1
ATOM 1209 C C . VAL A 1 154 ? 0.542 -2.884 1.402 1.00 95.81 154 VAL A C 1
ATOM 1211 O O . VAL A 1 154 ? 0.736 -3.571 0.396 1.00 95.81 154 VAL A O 1
ATOM 1214 N N . VAL A 1 155 ? 0.046 -1.646 1.341 1.00 97.25 155 VAL A N 1
ATOM 1215 C CA . VAL A 1 155 ? -0.402 -1.031 0.088 1.00 97.25 155 VAL A CA 1
ATOM 1216 C C . VAL A 1 155 ? 0.766 -0.843 -0.874 1.00 97.25 155 VAL A C 1
ATOM 1218 O O . VAL A 1 155 ? 0.709 -1.308 -2.013 1.00 97.25 155 VAL A O 1
ATOM 1221 N N . PHE A 1 156 ? 1.854 -0.220 -0.423 1.00 96.75 156 PHE A N 1
ATOM 1222 C CA . PHE A 1 156 ? 2.976 0.071 -1.303 1.00 96.75 156 PHE A CA 1
ATOM 1223 C C . PHE A 1 156 ? 3.683 -1.187 -1.819 1.00 96.75 156 PHE A C 1
ATOM 1225 O O . PHE A 1 156 ? 4.090 -1.202 -2.977 1.00 96.75 156 PHE A O 1
ATOM 1232 N N . GLU A 1 157 ? 3.836 -2.238 -1.006 1.00 95.25 157 GLU A N 1
ATOM 1233 C CA . GLU A 1 157 ? 4.473 -3.485 -1.460 1.00 95.25 157 GLU A CA 1
ATOM 1234 C C . GLU A 1 157 ? 3.717 -4.118 -2.633 1.00 95.25 157 GLU A C 1
ATOM 1236 O O . GLU A 1 157 ? 4.336 -4.548 -3.609 1.00 95.25 157 GLU A O 1
ATOM 1241 N N . ASN A 1 158 ? 2.383 -4.115 -2.577 1.00 96.31 158 ASN A N 1
ATOM 1242 C CA . ASN A 1 158 ? 1.543 -4.630 -3.654 1.00 96.31 158 ASN A CA 1
ATOM 1243 C C . ASN A 1 158 ? 1.563 -3.696 -4.868 1.00 96.31 158 ASN A C 1
ATOM 1245 O O . ASN A 1 158 ? 1.884 -4.123 -5.977 1.00 96.31 158 ASN A O 1
ATOM 1249 N N . VAL A 1 159 ? 1.309 -2.404 -4.657 1.00 97.25 159 VAL A N 1
ATOM 1250 C CA . VAL A 1 159 ? 1.225 -1.432 -5.750 1.00 97.25 159 VAL A CA 1
ATOM 1251 C C . VAL A 1 159 ? 2.546 -1.306 -6.505 1.00 97.25 159 VAL A C 1
ATOM 1253 O O . VAL A 1 159 ? 2.550 -1.332 -7.734 1.00 97.25 159 VAL A O 1
ATOM 1256 N N . PHE A 1 160 ? 3.688 -1.238 -5.817 1.00 96.69 160 PHE A N 1
ATOM 1257 C CA . PHE A 1 160 ? 4.988 -1.159 -6.488 1.00 96.69 160 PHE A CA 1
ATOM 1258 C C . PHE A 1 160 ? 5.305 -2.428 -7.281 1.00 96.69 160 PHE A C 1
ATOM 1260 O O . PHE A 1 160 ? 5.858 -2.332 -8.378 1.00 96.69 160 PHE A O 1
ATOM 1267 N N . SER A 1 161 ? 4.915 -3.601 -6.776 1.00 94.75 161 SER A N 1
ATOM 1268 C CA . SER A 1 161 ? 5.043 -4.864 -7.510 1.00 94.75 161 SER A CA 1
ATOM 1269 C C . SER A 1 161 ? 4.221 -4.854 -8.807 1.00 94.75 161 SER A C 1
ATOM 1271 O O . SER A 1 161 ? 4.724 -5.198 -9.885 1.00 94.75 161 SER A O 1
ATOM 1273 N N . TRP A 1 162 ? 2.973 -4.384 -8.741 1.00 95.81 162 TRP A N 1
ATOM 1274 C CA . TRP A 1 162 ? 2.101 -4.305 -9.912 1.00 95.81 162 TRP A CA 1
ATOM 1275 C C . TRP A 1 162 ? 2.577 -3.261 -10.921 1.00 95.81 162 TRP A C 1
ATOM 1277 O O . TRP A 1 162 ? 2.667 -3.557 -12.112 1.00 95.81 162 TRP A O 1
ATOM 1287 N N . LEU A 1 163 ? 2.969 -2.070 -10.459 1.00 96.31 163 LEU A N 1
ATOM 1288 C CA . LEU A 1 163 ? 3.524 -1.019 -11.316 1.00 96.31 163 LEU A CA 1
ATOM 1289 C C . LEU A 1 163 ? 4.806 -1.479 -12.009 1.00 96.31 163 LEU A C 1
ATOM 1291 O O . LEU A 1 163 ? 4.988 -1.213 -13.197 1.00 96.31 163 LEU A O 1
ATOM 1295 N N . LEU A 1 164 ? 5.674 -2.220 -11.314 1.00 95.00 164 LEU A N 1
ATOM 1296 C CA . LEU A 1 164 ? 6.858 -2.816 -11.927 1.00 95.00 164 LEU A CA 1
ATOM 1297 C C . LEU A 1 164 ? 6.479 -3.793 -13.053 1.00 95.00 164 LEU A C 1
ATOM 1299 O O . LEU A 1 164 ? 7.127 -3.788 -14.101 1.00 95.00 164 LEU A O 1
ATOM 1303 N N . SER A 1 165 ? 5.429 -4.595 -12.863 1.00 93.75 165 SER A N 1
ATOM 1304 C CA . SER A 1 165 ? 4.928 -5.552 -13.862 1.00 93.75 165 SER A CA 1
ATOM 1305 C C . SER A 1 165 ? 4.315 -4.851 -15.083 1.00 93.75 165 SER A C 1
ATOM 1307 O O . SER A 1 165 ? 4.658 -5.184 -16.222 1.00 93.75 165 SER A O 1
ATOM 1309 N N . LEU A 1 166 ? 3.502 -3.810 -14.862 1.00 93.81 166 LEU A N 1
ATOM 1310 C CA . LEU A 1 166 ? 2.959 -2.951 -15.923 1.00 93.81 166 LEU A CA 1
ATOM 1311 C C . LEU A 1 166 ? 4.081 -2.279 -16.727 1.00 93.81 166 LEU A C 1
ATOM 1313 O O . LEU A 1 166 ? 4.083 -2.318 -17.956 1.00 93.81 166 LEU A O 1
ATOM 1317 N N . CYS A 1 167 ? 5.091 -1.725 -16.049 1.00 93.81 167 CYS A N 1
ATOM 1318 C CA . CYS A 1 167 ? 6.198 -1.033 -16.708 1.00 93.81 167 CYS A CA 1
ATOM 1319 C C . CYS A 1 167 ? 7.144 -1.974 -17.472 1.00 93.81 167 CYS A C 1
ATOM 1321 O O . CYS A 1 167 ? 7.783 -1.553 -18.435 1.00 93.81 167 CYS A O 1
ATOM 1323 N N . LYS A 1 168 ? 7.254 -3.254 -17.096 1.00 91.56 168 LYS A N 1
ATOM 1324 C CA . LYS A 1 168 ? 7.949 -4.270 -17.915 1.00 91.56 168 LYS A CA 1
ATOM 1325 C C . LYS A 1 168 ? 7.131 -4.676 -19.149 1.00 91.56 168 LYS A C 1
ATOM 1327 O O . LYS A 1 168 ? 7.689 -5.143 -20.150 1.00 91.56 168 LYS A O 1
ATOM 1332 N N . GLY A 1 169 ? 5.818 -4.449 -19.097 1.00 88.56 169 GLY A N 1
ATOM 1333 C CA . GLY A 1 169 ? 4.866 -4.841 -20.127 1.00 88.56 169 GLY A CA 1
ATOM 1334 C C . GLY A 1 169 ? 4.780 -6.357 -20.270 1.00 88.56 169 GLY A C 1
ATOM 1335 O O . GLY A 1 169 ? 4.632 -6.850 -21.388 1.00 88.56 169 GLY A O 1
ATOM 1336 N N . ASP A 1 170 ? 4.942 -7.077 -19.157 1.00 82.50 170 ASP A N 1
ATOM 1337 C CA . ASP A 1 170 ? 4.827 -8.540 -19.091 1.00 82.50 170 ASP A CA 1
ATOM 1338 C C . ASP A 1 170 ? 3.351 -8.986 -19.108 1.00 82.50 170 ASP A C 1
ATOM 1340 O O . ASP A 1 170 ? 3.053 -10.142 -19.387 1.00 82.50 170 ASP A O 1
ATOM 1344 N N . THR A 1 171 ? 2.421 -8.058 -18.858 1.00 79.00 171 THR A N 1
ATOM 1345 C CA . THR A 1 171 ? 0.968 -8.294 -18.808 1.00 79.00 171 THR A CA 1
ATOM 1346 C C . THR A 1 171 ? 0.256 -8.049 -20.139 1.00 79.00 171 THR A C 1
ATOM 1348 O O . THR A 1 171 ? -0.930 -8.337 -20.271 1.00 79.00 171 THR A O 1
ATOM 1351 N N . ALA A 1 172 ? 0.954 -7.501 -21.137 1.00 73.75 172 ALA A N 1
ATOM 1352 C CA . ALA A 1 172 ? 0.347 -7.140 -22.410 1.00 73.75 172 ALA A CA 1
ATOM 1353 C C . ALA A 1 172 ? 0.118 -8.375 -23.296 1.00 73.75 172 ALA A C 1
ATOM 1355 O O . ALA A 1 172 ? 1.049 -9.119 -23.603 1.00 73.75 172 ALA A O 1
ATOM 1356 N N . SER A 1 173 ? -1.113 -8.540 -23.780 1.00 73.69 173 SER A N 1
ATOM 1357 C CA . SER A 1 173 ? -1.520 -9.634 -24.675 1.00 73.69 173 SER A CA 1
ATOM 1358 C C . SER A 1 173 ? -0.967 -9.514 -26.104 1.00 73.69 173 SER A C 1
ATOM 1360 O O . SER A 1 173 ? -0.893 -10.504 -26.831 1.00 73.69 173 SER A O 1
ATOM 1362 N N . SER A 1 174 ? -0.553 -8.314 -26.526 1.00 66.69 174 SER A N 1
ATOM 1363 C CA . SER A 1 174 ? 0.046 -8.056 -27.841 1.00 66.69 174 SER A CA 1
ATOM 1364 C C . SER A 1 174 ? 1.142 -6.989 -27.776 1.00 66.69 174 SER A C 1
ATOM 1366 O O . SER A 1 174 ? 1.204 -6.184 -26.844 1.00 66.69 174 SER A O 1
ATOM 1368 N N . SER A 1 175 ? 2.010 -6.947 -28.791 1.00 69.00 175 SER A N 1
ATOM 1369 C CA . SER A 1 175 ? 3.078 -5.941 -28.888 1.00 69.00 175 SER A CA 1
ATOM 1370 C C . SER A 1 175 ? 2.548 -4.509 -29.020 1.00 69.00 175 SER A C 1
ATOM 1372 O O . SER A 1 175 ? 3.142 -3.598 -28.447 1.00 69.00 175 SER A O 1
ATOM 1374 N N . ALA A 1 176 ? 1.430 -4.308 -29.728 1.00 63.81 176 ALA A N 1
ATOM 1375 C CA . ALA A 1 176 ? 0.772 -3.006 -29.842 1.00 63.81 176 ALA A CA 1
ATOM 1376 C C . ALA A 1 176 ? 0.252 -2.530 -28.474 1.00 63.81 176 ALA A C 1
ATOM 1378 O O . ALA A 1 176 ? 0.563 -1.419 -28.050 1.00 63.81 176 ALA A O 1
ATOM 1379 N N . ASN A 1 177 ? -0.417 -3.422 -27.734 1.00 80.06 177 ASN A N 1
ATOM 1380 C CA . ASN A 1 177 ? -0.897 -3.156 -26.376 1.00 80.06 177 ASN A CA 1
ATOM 1381 C C . ASN A 1 177 ? 0.269 -2.869 -25.405 1.00 80.06 177 ASN A C 1
ATOM 1383 O O . ASN A 1 177 ? 0.175 -2.019 -24.524 1.00 80.06 177 ASN A O 1
ATOM 1387 N N . LYS A 1 178 ? 1.434 -3.503 -25.610 1.00 86.75 178 LYS A N 1
ATOM 1388 C CA . LYS A 1 178 ? 2.610 -3.311 -24.748 1.00 86.75 178 LYS A CA 1
ATOM 1389 C C . LYS A 1 178 ? 3.086 -1.861 -24.683 1.00 86.75 178 LYS A C 1
ATOM 1391 O O . LYS A 1 178 ? 3.512 -1.419 -23.620 1.00 86.75 178 LYS A O 1
ATOM 1396 N N . TYR A 1 179 ? 3.046 -1.112 -25.786 1.00 87.50 179 TYR A N 1
ATOM 1397 C CA . TYR A 1 179 ? 3.488 0.285 -25.774 1.00 87.50 179 TYR A CA 1
ATOM 1398 C C . TYR A 1 179 ? 2.602 1.154 -24.870 1.00 87.50 179 TYR A C 1
ATOM 1400 O O . TYR A 1 179 ? 3.133 1.918 -24.058 1.00 87.50 179 TYR A O 1
ATOM 1408 N N . GLU A 1 180 ? 1.283 1.000 -24.994 1.00 88.12 180 GLU A N 1
ATOM 1409 C CA . GLU A 1 180 ? 0.276 1.736 -24.224 1.00 88.12 180 GLU A CA 1
ATOM 1410 C C . GLU A 1 180 ? 0.306 1.348 -22.744 1.00 88.12 180 GLU A C 1
ATOM 1412 O O . GLU A 1 180 ? 0.403 2.231 -21.892 1.00 88.12 180 GLU A O 1
ATOM 1417 N N . VAL A 1 181 ? 0.344 0.045 -22.442 1.00 90.88 181 VAL A N 1
ATOM 1418 C CA . VAL A 1 181 ? 0.455 -0.483 -21.071 1.00 90.88 181 VAL A CA 1
ATOM 1419 C C . VAL A 1 181 ? 1.700 0.050 -20.373 1.00 90.88 181 VAL A C 1
ATOM 1421 O O . VAL A 1 181 ? 1.606 0.562 -19.259 1.00 90.88 181 VAL A O 1
ATOM 1424 N N . VAL A 1 182 ? 2.863 -0.004 -21.033 1.00 92.81 182 VAL A N 1
ATOM 1425 C CA . VAL A 1 182 ? 4.116 0.495 -20.449 1.00 92.81 182 VAL A CA 1
ATOM 1426 C C . VAL A 1 182 ? 4.048 2.003 -20.218 1.00 92.81 182 VAL A C 1
ATOM 1428 O O . VAL A 1 182 ? 4.441 2.472 -19.155 1.00 92.81 182 VAL A O 1
ATOM 1431 N N . ASN A 1 183 ? 3.542 2.781 -21.180 1.00 91.50 183 ASN A N 1
ATOM 1432 C CA . ASN A 1 183 ? 3.439 4.231 -21.013 1.00 91.50 183 ASN A CA 1
ATOM 1433 C C . ASN A 1 183 ? 2.461 4.619 -19.896 1.00 91.50 183 ASN A C 1
ATOM 1435 O O . ASN A 1 183 ? 2.772 5.527 -19.128 1.00 91.50 183 ASN A O 1
ATOM 1439 N N . SER A 1 184 ? 1.312 3.945 -19.790 1.00 91.44 184 SER A N 1
ATOM 1440 C CA . SER A 1 184 ? 0.362 4.159 -18.693 1.00 91.44 184 SER A CA 1
ATOM 1441 C C . SER A 1 184 ? 0.985 3.780 -17.345 1.00 91.44 184 SER A C 1
ATOM 1443 O O . SER A 1 184 ? 1.024 4.597 -16.426 1.00 91.44 184 SER A O 1
ATOM 1445 N N . GLY A 1 185 ? 1.616 2.603 -17.265 1.00 94.31 185 GLY A N 1
ATOM 1446 C CA . GLY A 1 185 ? 2.340 2.151 -16.078 1.00 94.31 185 GLY A CA 1
ATOM 1447 C C . GLY A 1 185 ? 3.421 3.136 -15.624 1.00 94.31 185 GLY A C 1
ATOM 1448 O O . GLY A 1 185 ? 3.545 3.394 -14.431 1.00 94.31 185 GLY A O 1
ATOM 1449 N N . LEU A 1 186 ? 4.158 3.749 -16.558 1.00 95.06 186 LEU A N 1
ATOM 1450 C CA . LEU A 1 186 ? 5.165 4.766 -16.238 1.00 95.06 186 LEU A CA 1
ATOM 1451 C C . LEU A 1 186 ? 4.548 6.075 -15.713 1.00 95.06 186 LEU A C 1
ATOM 1453 O O . LEU A 1 186 ? 5.128 6.681 -14.813 1.00 95.06 186 LEU A O 1
ATOM 1457 N N . ARG A 1 187 ? 3.375 6.505 -16.213 1.00 94.62 187 ARG A N 1
ATOM 1458 C CA . ARG A 1 187 ? 2.643 7.664 -15.647 1.00 94.62 187 ARG A CA 1
ATOM 1459 C C . ARG A 1 187 ? 2.231 7.391 -14.207 1.00 94.62 187 ARG A C 1
ATOM 1461 O O . ARG A 1 187 ? 2.479 8.216 -13.332 1.00 94.62 187 ARG A O 1
ATOM 1468 N N . LEU A 1 188 ? 1.654 6.217 -13.972 1.00 95.69 188 LEU A N 1
ATOM 1469 C CA . LEU A 1 188 ? 1.221 5.782 -12.650 1.00 95.69 188 LEU A CA 1
ATOM 1470 C C . LEU A 1 188 ? 2.416 5.645 -11.698 1.00 95.69 188 LEU A C 1
ATOM 1472 O O . LEU A 1 188 ? 2.355 6.110 -10.566 1.00 95.69 188 LEU A O 1
ATOM 1476 N N . LEU A 1 189 ? 3.542 5.103 -12.169 1.00 96.88 189 LEU A N 1
ATOM 1477 C CA . LEU A 1 189 ? 4.773 5.021 -11.385 1.00 96.88 189 LEU A CA 1
ATOM 1478 C C . LEU A 1 189 ? 5.278 6.402 -10.951 1.00 96.88 189 LEU A C 1
ATOM 1480 O O . LEU A 1 189 ? 5.646 6.562 -9.791 1.00 96.88 189 LEU A O 1
ATOM 1484 N N . CYS A 1 190 ? 5.269 7.402 -11.839 1.00 96.69 190 CYS A N 1
ATOM 1485 C CA . CYS A 1 190 ? 5.632 8.777 -11.479 1.00 96.69 190 CYS A CA 1
ATOM 1486 C C . CYS A 1 190 ? 4.784 9.316 -10.322 1.00 96.69 190 CYS A C 1
ATOM 1488 O O . CYS A 1 190 ? 5.339 9.888 -9.390 1.00 96.69 190 CYS A O 1
ATOM 1490 N N . HIS A 1 191 ? 3.463 9.133 -10.388 1.00 96.88 191 HIS A N 1
ATOM 1491 C CA . HIS A 1 191 ? 2.532 9.562 -9.338 1.00 96.88 191 HIS A CA 1
ATOM 1492 C C . HIS A 1 191 ? 2.826 8.858 -8.010 1.00 96.88 191 HIS A C 1
ATOM 1494 O O . HIS A 1 191 ? 3.011 9.488 -6.975 1.00 96.88 191 HIS A O 1
ATOM 1500 N N . TRP A 1 192 ? 2.987 7.538 -8.049 1.00 97.44 192 TRP A N 1
ATOM 1501 C CA . TRP A 1 192 ? 3.235 6.725 -6.860 1.00 97.44 192 TRP A CA 1
ATOM 1502 C C . TRP A 1 192 ? 4.615 6.935 -6.223 1.00 97.44 192 TRP A C 1
ATOM 1504 O O . TRP A 1 192 ? 4.775 6.730 -5.017 1.00 97.44 192 TRP A O 1
ATOM 1514 N N . ILE A 1 193 ? 5.608 7.377 -6.999 1.00 96.81 193 ILE A N 1
ATOM 1515 C CA . ILE A 1 193 ? 6.893 7.851 -6.473 1.00 96.81 193 ILE A CA 1
ATOM 1516 C C . ILE A 1 193 ? 6.705 9.140 -5.665 1.00 96.81 193 ILE A C 1
ATOM 1518 O O . ILE A 1 193 ? 7.287 9.247 -4.584 1.00 96.81 193 ILE A O 1
ATOM 1522 N N . ASP A 1 194 ? 5.898 10.086 -6.155 1.00 96.06 194 ASP A N 1
ATOM 1523 C CA . ASP A 1 194 ? 5.623 11.338 -5.441 1.00 96.06 194 ASP A CA 1
ATOM 1524 C C . ASP A 1 194 ? 4.919 11.047 -4.107 1.00 96.06 194 ASP A C 1
ATOM 1526 O O . ASP A 1 194 ? 5.398 11.486 -3.062 1.00 96.06 194 ASP A O 1
ATOM 1530 N N . ILE A 1 195 ? 3.886 10.190 -4.110 1.00 96.19 195 ILE A N 1
ATOM 1531 C CA . ILE A 1 195 ? 3.191 9.762 -2.880 1.00 96.19 195 ILE A CA 1
ATOM 1532 C C . ILE A 1 195 ? 4.172 9.122 -1.885 1.00 96.19 195 ILE A C 1
ATOM 1534 O O . ILE A 1 195 ? 4.159 9.440 -0.696 1.00 96.19 195 ILE A O 1
ATOM 1538 N N . ALA A 1 196 ? 5.047 8.218 -2.343 1.00 95.81 196 ALA A N 1
ATOM 1539 C CA . ALA A 1 196 ? 6.048 7.593 -1.474 1.00 95.81 196 ALA A CA 1
ATOM 1540 C C . ALA A 1 196 ? 7.038 8.616 -0.889 1.00 95.81 196 ALA A C 1
ATOM 1542 O O . ALA A 1 196 ? 7.505 8.446 0.244 1.00 95.81 196 ALA A O 1
ATOM 1543 N N . GLY A 1 197 ? 7.350 9.668 -1.651 1.00 95.25 197 GLY A N 1
ATOM 1544 C CA . GLY A 1 197 ? 8.121 10.823 -1.207 1.00 95.25 197 GLY A CA 1
ATOM 1545 C C . GLY A 1 197 ? 7.420 11.597 -0.095 1.00 95.25 197 GLY A C 1
ATOM 1546 O O . GLY A 1 197 ? 7.998 11.782 0.980 1.00 95.25 197 GLY A O 1
ATOM 1547 N N . ASP A 1 198 ? 6.167 11.979 -0.330 1.00 94.88 198 ASP A N 1
ATOM 1548 C CA . ASP A 1 198 ? 5.344 12.763 0.594 1.00 94.88 198 ASP A CA 1
ATOM 1549 C C . ASP A 1 198 ? 5.091 12.016 1.913 1.00 94.88 198 ASP A C 1
ATOM 1551 O O . ASP A 1 198 ? 5.229 12.588 2.997 1.00 94.88 198 ASP A O 1
ATOM 1555 N N . LEU A 1 199 ? 4.836 10.705 1.835 1.00 94.31 199 LEU A N 1
ATOM 1556 C CA . LEU A 1 199 ? 4.656 9.817 2.989 1.00 94.31 199 LEU A CA 1
ATOM 1557 C C . LEU A 1 199 ? 5.979 9.299 3.585 1.00 94.31 199 LEU A C 1
ATOM 1559 O O . LEU A 1 199 ? 5.963 8.430 4.456 1.00 94.31 199 LEU A O 1
ATOM 1563 N N . LYS A 1 200 ? 7.136 9.803 3.128 1.00 94.06 200 LYS A N 1
ATOM 1564 C CA . LYS A 1 200 ? 8.484 9.490 3.648 1.00 94.06 200 LYS A CA 1
ATOM 1565 C C . LYS A 1 200 ? 8.798 7.988 3.738 1.00 94.06 200 LYS A C 1
ATOM 1567 O O . LYS A 1 200 ? 9.395 7.519 4.710 1.00 94.06 200 LYS A O 1
ATOM 1572 N N . GLN A 1 201 ? 8.456 7.215 2.710 1.00 92.56 201 GLN A N 1
ATOM 1573 C CA . GLN A 1 201 ? 8.565 5.748 2.698 1.00 92.56 201 GLN A CA 1
ATOM 1574 C C . GLN A 1 201 ? 9.994 5.238 2.420 1.00 92.56 201 GLN A C 1
ATOM 1576 O O . GLN A 1 201 ? 10.261 4.510 1.461 1.00 92.56 201 GLN A O 1
ATOM 1581 N N . VAL A 1 202 ? 10.948 5.601 3.287 1.00 91.88 202 VAL A N 1
ATOM 1582 C CA . VAL A 1 202 ? 12.390 5.331 3.111 1.00 91.88 202 VAL A CA 1
ATOM 1583 C C . VAL A 1 202 ? 12.702 3.838 2.963 1.00 91.88 202 VAL A C 1
ATOM 1585 O O . VAL A 1 202 ? 13.480 3.448 2.090 1.00 91.88 202 VAL A O 1
ATOM 1588 N N . ALA A 1 203 ? 12.129 2.989 3.823 1.00 91.00 203 ALA A N 1
ATOM 1589 C CA . ALA A 1 203 ? 12.423 1.553 3.843 1.00 91.00 203 ALA A CA 1
ATOM 1590 C C . ALA A 1 203 ? 11.942 0.851 2.564 1.00 91.00 203 ALA A C 1
ATOM 1592 O O . ALA A 1 203 ? 12.681 0.067 1.966 1.00 91.00 203 ALA A O 1
ATOM 1593 N N . LEU A 1 204 ? 10.738 1.197 2.113 1.00 91.06 204 LEU A N 1
ATOM 1594 C CA . LEU A 1 204 ? 10.140 0.694 0.884 1.00 91.06 204 LEU A CA 1
ATOM 1595 C C . LEU A 1 204 ? 10.949 1.124 -0.348 1.00 91.06 204 LEU A C 1
ATOM 1597 O O . LEU A 1 204 ? 11.308 0.291 -1.181 1.00 91.06 204 LEU A O 1
ATOM 1601 N N . LEU A 1 205 ? 11.309 2.407 -0.446 1.00 92.12 205 LEU A N 1
ATOM 1602 C CA . LEU A 1 205 ? 12.143 2.901 -1.543 1.00 92.12 205 LEU A CA 1
ATOM 1603 C C . LEU A 1 205 ? 13.512 2.219 -1.545 1.00 92.12 205 LEU A C 1
ATOM 1605 O O . LEU A 1 205 ? 13.990 1.804 -2.599 1.00 92.12 205 LEU A O 1
ATOM 1609 N N . ARG A 1 206 ? 14.121 1.991 -0.374 1.00 90.62 206 ARG A N 1
ATOM 1610 C CA . ARG A 1 206 ? 15.371 1.223 -0.261 1.00 90.62 206 ARG A CA 1
ATOM 1611 C C . ARG A 1 206 ? 15.234 -0.203 -0.807 1.00 90.62 206 ARG A C 1
ATOM 1613 O O . ARG A 1 206 ? 16.193 -0.704 -1.386 1.00 90.62 206 ARG A O 1
ATOM 1620 N N . LYS A 1 207 ? 14.067 -0.831 -0.675 1.00 91.44 207 LYS A N 1
ATOM 1621 C CA . LYS A 1 207 ? 13.791 -2.167 -1.218 1.00 91.44 207 LYS A CA 1
ATOM 1622 C C . LYS A 1 207 ? 13.608 -2.159 -2.741 1.00 91.44 207 LYS A C 1
ATOM 1624 O O . LYS A 1 207 ? 14.157 -3.021 -3.418 1.00 91.44 207 LYS A O 1
ATOM 1629 N N . HIS A 1 208 ? 12.872 -1.184 -3.279 1.00 92.00 208 HIS A N 1
ATOM 1630 C CA . HIS A 1 208 ? 12.384 -1.223 -4.668 1.00 92.00 208 HIS A CA 1
ATOM 1631 C C . HIS A 1 208 ? 13.172 -0.369 -5.675 1.00 92.00 208 HIS A C 1
ATOM 1633 O O . HIS A 1 208 ? 13.126 -0.656 -6.872 1.00 92.00 208 HIS A O 1
ATOM 1639 N N . HIS A 1 209 ? 13.933 0.646 -5.238 1.00 91.31 209 HIS A N 1
ATOM 1640 C CA . HIS A 1 209 ? 14.601 1.594 -6.151 1.00 91.31 209 HIS A CA 1
ATOM 1641 C C . HIS A 1 209 ? 15.507 0.913 -7.184 1.00 91.31 209 HIS A C 1
ATOM 1643 O O . HIS A 1 209 ? 15.541 1.332 -8.338 1.00 91.31 209 HIS A O 1
ATOM 1649 N N . ASN A 1 210 ? 16.230 -0.147 -6.808 1.00 91.38 210 ASN A N 1
ATOM 1650 C CA . ASN A 1 210 ? 17.108 -0.846 -7.745 1.00 91.38 210 ASN A CA 1
ATOM 1651 C C . ASN A 1 210 ? 16.326 -1.506 -8.882 1.00 91.38 210 ASN A C 1
ATOM 1653 O O . ASN A 1 210 ? 16.680 -1.283 -10.038 1.00 91.38 210 ASN A O 1
ATOM 1657 N N . SER A 1 211 ? 15.241 -2.213 -8.559 1.00 93.19 211 SER A N 1
ATOM 1658 C CA . SER A 1 211 ? 14.361 -2.862 -9.535 1.00 93.19 211 SER A CA 1
ATOM 1659 C C . SER A 1 211 ? 13.721 -1.856 -10.489 1.00 93.19 211 SER A C 1
ATOM 1661 O O . SER A 1 211 ? 13.645 -2.107 -11.692 1.00 93.19 211 SER A O 1
ATOM 1663 N N . PHE A 1 212 ? 13.293 -0.697 -9.976 1.00 94.56 212 PHE A N 1
ATOM 1664 C CA . PHE A 1 212 ? 12.763 0.366 -10.826 1.00 94.56 212 PHE A CA 1
ATOM 1665 C C . PHE A 1 212 ? 13.831 0.960 -11.735 1.00 94.56 212 PHE A C 1
ATOM 1667 O O . PHE A 1 212 ? 13.577 1.102 -12.924 1.00 94.56 212 PHE A O 1
ATOM 1674 N N . ILE A 1 213 ? 15.029 1.262 -11.228 1.00 92.06 213 ILE A N 1
ATOM 1675 C CA . ILE A 1 213 ? 16.102 1.820 -12.065 1.00 92.06 213 ILE A CA 1
ATOM 1676 C C . ILE A 1 213 ? 16.504 0.827 -13.161 1.00 92.06 213 ILE A C 1
ATOM 1678 O O . ILE A 1 213 ? 16.588 1.215 -14.320 1.00 92.06 213 ILE A O 1
ATOM 1682 N N . GLU A 1 214 ? 16.662 -0.457 -12.834 1.00 91.69 214 GLU A N 1
ATOM 1683 C CA . GLU A 1 214 ? 16.966 -1.502 -13.823 1.00 91.69 214 GLU A CA 1
ATOM 1684 C C . GLU A 1 214 ? 15.875 -1.649 -14.889 1.00 91.69 214 GLU A C 1
ATOM 1686 O O . GLU A 1 214 ? 16.170 -1.910 -16.056 1.00 91.69 214 GLU A O 1
ATOM 1691 N N . MET A 1 215 ? 14.606 -1.491 -14.504 1.00 93.44 215 MET A N 1
ATOM 1692 C CA . MET A 1 215 ? 13.492 -1.468 -15.448 1.00 93.44 215 MET A CA 1
ATOM 1693 C C . MET A 1 215 ? 13.548 -0.213 -16.330 1.00 93.44 215 MET A C 1
ATOM 1695 O O . MET A 1 215 ? 13.463 -0.325 -17.551 1.00 93.44 215 MET A O 1
ATOM 1699 N N . LEU A 1 216 ? 13.751 0.962 -15.734 1.00 93.12 216 LEU A N 1
ATOM 1700 C CA . LEU A 1 216 ? 13.788 2.246 -16.433 1.00 93.12 216 LEU A CA 1
ATOM 1701 C C . LEU A 1 216 ? 14.987 2.356 -17.378 1.00 93.12 216 LEU A C 1
ATOM 1703 O O . LEU A 1 216 ? 14.888 3.011 -18.408 1.00 93.12 216 LEU A O 1
ATOM 1707 N N . ASP A 1 217 ? 16.116 1.718 -17.074 1.00 88.69 217 ASP A N 1
ATOM 1708 C CA . ASP A 1 217 ? 17.315 1.707 -17.924 1.00 88.69 217 ASP A CA 1
ATOM 1709 C C . ASP A 1 217 ? 17.108 0.978 -19.262 1.00 88.69 217 ASP A C 1
ATOM 1711 O O . ASP A 1 217 ? 17.880 1.184 -20.198 1.00 88.69 217 ASP A O 1
ATOM 1715 N N . LYS A 1 218 ? 16.037 0.183 -19.393 1.00 88.56 218 LYS A N 1
ATOM 1716 C CA . LYS A 1 218 ? 15.646 -0.471 -20.655 1.00 88.56 218 LYS A CA 1
ATOM 1717 C C . LYS A 1 218 ? 14.873 0.447 -21.601 1.00 88.56 218 LYS A C 1
ATOM 1719 O O . LYS A 1 218 ? 14.633 0.069 -22.747 1.00 88.56 218 LYS A O 1
ATOM 1724 N N . TYR A 1 219 ? 14.462 1.623 -21.132 1.00 85.88 219 TYR A N 1
ATOM 1725 C CA . TYR A 1 219 ? 13.633 2.554 -21.882 1.00 85.88 219 TYR A CA 1
ATOM 1726 C C . TYR A 1 219 ? 14.339 3.898 -22.057 1.00 85.88 219 TYR A C 1
ATOM 1728 O O . TYR A 1 219 ? 14.814 4.501 -21.096 1.00 85.88 219 TYR A O 1
ATOM 1736 N N . ASP A 1 220 ? 14.334 4.398 -23.292 1.00 79.25 220 ASP A N 1
ATOM 1737 C CA . ASP A 1 220 ? 14.848 5.731 -23.640 1.00 79.25 220 ASP A CA 1
ATOM 1738 C C . ASP A 1 220 ? 13.722 6.720 -23.989 1.00 79.25 220 ASP A C 1
ATOM 1740 O O . ASP A 1 220 ? 13.871 7.643 -24.779 1.00 79.25 220 ASP A O 1
ATOM 1744 N N . ARG A 1 221 ? 12.527 6.482 -23.439 1.00 82.00 221 ARG A N 1
ATOM 1745 C CA . ARG A 1 221 ? 11.353 7.338 -23.653 1.00 82.00 221 ARG A CA 1
ATOM 1746 C C . ARG A 1 221 ? 11.388 8.512 -22.679 1.00 82.00 221 ARG A C 1
ATOM 1748 O O . ARG A 1 221 ? 11.754 8.316 -21.521 1.00 82.00 221 ARG A O 1
ATOM 1755 N N . GLU A 1 222 ? 10.886 9.672 -23.097 1.00 86.56 222 GLU A N 1
ATOM 1756 C CA . GLU A 1 222 ? 10.766 10.876 -22.254 1.00 86.56 222 GLU A CA 1
ATOM 1757 C C . GLU A 1 222 ? 10.113 10.570 -20.896 1.00 86.56 222 GLU A C 1
ATOM 1759 O 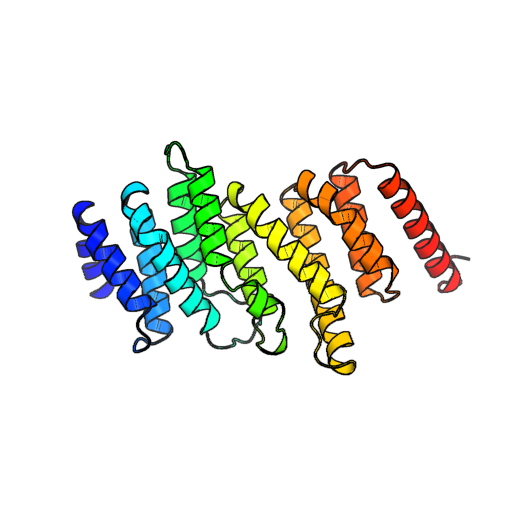O . GLU A 1 222 ? 10.646 10.904 -19.841 1.00 86.56 222 GLU A O 1
ATOM 1764 N N . ILE A 1 223 ? 9.010 9.817 -20.897 1.00 89.69 223 ILE A N 1
ATOM 1765 C CA . ILE A 1 223 ? 8.323 9.455 -19.656 1.00 89.69 223 ILE A CA 1
ATOM 1766 C C . ILE A 1 223 ? 9.136 8.520 -18.744 1.00 89.69 223 ILE A C 1
ATOM 1768 O O . ILE A 1 223 ? 9.048 8.621 -17.523 1.00 89.69 223 ILE A O 1
ATOM 1772 N N . ALA A 1 224 ? 9.969 7.641 -19.309 1.00 92.00 224 ALA A N 1
ATOM 1773 C CA . ALA A 1 224 ? 10.873 6.807 -18.519 1.00 92.00 224 ALA A CA 1
ATOM 1774 C C . ALA A 1 224 ? 12.006 7.648 -17.911 1.00 92.00 224 ALA A C 1
ATOM 1776 O O . ALA A 1 224 ? 12.403 7.416 -16.769 1.00 92.00 224 ALA A O 1
ATOM 1777 N N . GLN A 1 225 ? 12.498 8.654 -18.641 1.00 90.38 225 GLN A N 1
ATOM 1778 C CA . GLN A 1 225 ? 13.472 9.612 -18.119 1.00 90.38 225 GLN A CA 1
ATOM 1779 C C . GLN A 1 225 ? 12.869 10.458 -16.985 1.00 90.38 225 GLN A C 1
ATOM 1781 O O . GLN A 1 225 ? 13.522 10.626 -15.956 1.00 90.38 225 GLN A O 1
ATOM 1786 N N . LEU A 1 226 ? 11.613 10.901 -17.119 1.00 91.69 226 LEU A N 1
ATOM 1787 C CA . LEU A 1 226 ? 10.874 11.600 -16.063 1.00 91.69 226 LEU A CA 1
ATOM 1788 C C . LEU A 1 226 ? 10.695 10.725 -14.813 1.00 91.69 226 LEU A C 1
ATOM 1790 O O . LEU A 1 226 ? 11.013 11.164 -13.708 1.00 91.69 226 LEU A O 1
ATOM 1794 N N . ALA A 1 227 ? 10.246 9.478 -14.978 1.00 93.94 227 ALA A N 1
ATOM 1795 C CA . ALA A 1 227 ? 10.102 8.529 -13.872 1.00 93.94 227 ALA A CA 1
ATOM 1796 C C . ALA A 1 227 ? 11.443 8.270 -13.169 1.00 93.94 227 ALA A C 1
ATOM 1798 O O . ALA A 1 227 ? 11.507 8.233 -11.939 1.00 93.94 227 ALA A O 1
ATOM 1799 N N . ARG A 1 228 ? 12.535 8.148 -13.940 1.00 93.44 228 ARG A N 1
ATOM 1800 C CA . ARG A 1 228 ? 13.891 7.989 -13.399 1.00 93.44 228 ARG A CA 1
ATOM 1801 C C . ARG A 1 228 ? 14.315 9.221 -12.607 1.00 93.44 228 ARG A C 1
ATOM 1803 O O . ARG A 1 228 ? 14.791 9.067 -11.488 1.00 93.44 228 ARG A O 1
ATOM 1810 N N . TYR A 1 229 ? 14.116 10.423 -13.148 1.00 92.94 229 TYR A N 1
ATOM 1811 C CA . TYR A 1 229 ? 14.412 11.671 -12.445 1.00 92.94 229 TYR A CA 1
ATOM 1812 C C . TYR A 1 229 ? 13.672 11.746 -11.106 1.00 92.94 229 TYR A C 1
ATOM 1814 O O . TYR A 1 229 ? 14.324 11.892 -10.074 1.00 92.94 229 TYR A O 1
ATOM 1822 N N . LYS A 1 230 ? 12.346 11.549 -11.110 1.00 94.00 230 LYS A N 1
ATOM 1823 C CA . LYS A 1 230 ? 11.522 11.582 -9.894 1.00 94.00 230 LYS A CA 1
ATOM 1824 C C . LYS A 1 230 ? 11.986 10.568 -8.854 1.00 94.00 230 LYS A C 1
ATOM 1826 O O . LYS A 1 230 ? 12.170 10.917 -7.691 1.00 94.00 230 LYS A O 1
ATOM 1831 N N . LEU A 1 231 ? 12.234 9.322 -9.270 1.00 94.75 231 LEU A N 1
ATOM 1832 C CA . LEU A 1 231 ? 12.704 8.273 -8.364 1.00 94.75 231 LEU A CA 1
ATOM 1833 C C . LEU A 1 231 ? 14.019 8.665 -7.685 1.00 94.75 231 LEU A C 1
ATOM 1835 O O . LEU A 1 231 ? 14.151 8.527 -6.469 1.00 94.75 231 LEU A O 1
ATOM 1839 N N . LEU A 1 232 ? 14.990 9.142 -8.468 1.00 93.00 232 LEU A N 1
ATOM 1840 C CA . LEU A 1 232 ? 16.294 9.557 -7.956 1.00 93.00 232 LEU A CA 1
ATOM 1841 C C . LEU A 1 232 ? 16.164 10.778 -7.039 1.00 93.00 232 LEU A C 1
ATOM 1843 O O . LEU A 1 232 ? 16.760 10.788 -5.964 1.00 93.00 232 LEU A O 1
ATOM 1847 N N . GLU A 1 233 ? 15.362 11.771 -7.423 1.00 93.19 233 GLU A N 1
ATOM 1848 C CA . GLU A 1 233 ? 15.098 12.970 -6.626 1.00 93.19 233 GLU A CA 1
ATOM 1849 C C . GLU A 1 233 ? 14.503 12.614 -5.258 1.00 93.19 233 GLU A C 1
ATOM 1851 O O . GLU A 1 233 ? 15.039 13.028 -4.228 1.00 93.19 233 GLU A O 1
ATOM 1856 N N . VAL A 1 234 ? 13.441 11.803 -5.230 1.00 94.44 234 VAL A N 1
ATOM 1857 C CA . VAL A 1 234 ? 12.792 11.358 -3.989 1.00 94.44 234 VAL A CA 1
ATOM 1858 C C . VAL A 1 234 ? 13.758 10.542 -3.131 1.00 94.44 234 VAL A C 1
ATOM 1860 O O . VAL A 1 234 ? 13.876 10.783 -1.928 1.00 94.44 234 VAL A O 1
ATOM 1863 N N . CYS A 1 235 ? 14.512 9.619 -3.734 1.00 93.75 235 CYS A N 1
ATOM 1864 C CA . CYS A 1 235 ? 15.487 8.807 -3.008 1.00 93.75 235 CYS A CA 1
ATOM 1865 C C . CYS A 1 235 ? 16.616 9.658 -2.394 1.00 93.75 235 CYS A C 1
ATOM 1867 O O . CYS A 1 235 ? 17.033 9.384 -1.267 1.00 93.75 235 CYS A O 1
ATOM 1869 N N . ILE A 1 236 ? 17.089 10.703 -3.087 1.00 91.31 236 ILE A N 1
ATOM 1870 C CA . ILE A 1 236 ? 18.070 11.660 -2.549 1.00 91.31 236 ILE A CA 1
ATOM 1871 C C . ILE A 1 236 ? 17.457 12.474 -1.404 1.00 91.31 236 ILE A C 1
ATOM 1873 O O . ILE A 1 236 ? 18.060 12.545 -0.331 1.00 91.31 236 ILE A O 1
ATOM 1877 N N . LYS A 1 237 ? 16.267 13.062 -1.607 1.00 92.25 237 LYS A N 1
ATOM 1878 C CA . LYS A 1 237 ? 15.566 13.881 -0.597 1.00 92.25 237 LYS A CA 1
ATOM 1879 C C . LYS A 1 237 ? 15.311 13.108 0.696 1.00 92.25 237 LYS A C 1
ATOM 1881 O O . LYS A 1 237 ? 15.429 13.666 1.780 1.00 92.25 237 LYS A O 1
ATOM 1886 N N . LEU A 1 238 ? 14.996 11.820 0.582 1.00 92.38 238 LEU A N 1
ATOM 1887 C CA . LEU A 1 238 ? 14.746 10.930 1.714 1.00 92.38 238 LEU A CA 1
ATOM 1888 C C . LEU A 1 238 ? 16.007 10.251 2.271 1.00 92.38 238 LEU A C 1
ATOM 1890 O O . LEU A 1 238 ? 15.900 9.383 3.137 1.00 92.38 238 LEU A O 1
ATOM 1894 N N . HIS A 1 239 ? 17.199 10.619 1.789 1.00 90.31 239 HIS A N 1
ATOM 1895 C CA . HIS A 1 239 ? 18.474 10.038 2.214 1.00 90.31 239 HIS A CA 1
ATOM 1896 C C . HIS A 1 239 ? 18.494 8.501 2.138 1.00 90.31 239 HIS A C 1
ATOM 1898 O O . HIS A 1 239 ? 18.987 7.808 3.037 1.00 90.31 239 HIS A O 1
ATOM 1904 N N . VAL A 1 240 ? 17.974 7.942 1.039 1.00 86.25 240 VAL A N 1
ATOM 1905 C CA . VAL A 1 240 ? 18.098 6.517 0.696 1.00 86.25 240 VAL A CA 1
ATOM 1906 C C . VAL A 1 240 ? 19.550 6.256 0.267 1.00 86.25 240 VAL A C 1
ATOM 1908 O O . VAL A 1 240 ? 19.870 6.055 -0.898 1.00 86.25 240 VAL A O 1
ATOM 1911 N N . ASN A 1 241 ? 20.471 6.323 1.227 1.00 74.56 241 ASN A N 1
ATOM 1912 C CA . ASN A 1 241 ? 21.908 6.319 0.984 1.00 74.56 241 ASN A CA 1
ATOM 1913 C C . ASN A 1 241 ? 22.404 4.904 0.659 1.00 74.56 241 ASN A C 1
ATOM 1915 O O . ASN A 1 241 ? 22.708 4.119 1.557 1.00 74.56 241 ASN A O 1
ATOM 1919 N N . THR A 1 242 ? 22.510 4.581 -0.629 1.00 80.94 242 THR A N 1
ATOM 1920 C CA . THR A 1 242 ? 23.278 3.429 -1.115 1.00 80.94 242 THR A CA 1
ATOM 1921 C C . THR A 1 242 ? 24.368 3.920 -2.066 1.00 80.94 242 THR A C 1
ATOM 1923 O O . THR A 1 242 ? 24.135 4.819 -2.876 1.00 80.94 242 THR A O 1
ATOM 1926 N N . ASN A 1 243 ? 25.569 3.334 -2.002 1.00 77.88 243 ASN A N 1
ATOM 1927 C CA . ASN A 1 243 ? 26.655 3.695 -2.927 1.00 77.88 243 ASN A CA 1
ATOM 1928 C C . ASN A 1 243 ? 26.230 3.507 -4.395 1.00 77.88 243 ASN A C 1
ATOM 1930 O O . ASN A 1 243 ? 26.595 4.303 -5.256 1.00 77.88 243 ASN A O 1
ATOM 1934 N N . GLY A 1 244 ? 25.400 2.493 -4.669 1.00 84.62 244 GLY A N 1
ATOM 1935 C CA . GLY A 1 244 ? 24.841 2.246 -5.997 1.00 84.62 244 GLY A CA 1
ATOM 1936 C C . GLY A 1 244 ? 23.896 3.348 -6.486 1.00 84.62 244 GLY A C 1
ATOM 1937 O O . GLY A 1 244 ? 23.908 3.658 -7.675 1.00 84.62 244 GLY A O 1
ATOM 1938 N N . LEU A 1 245 ? 23.115 3.976 -5.599 1.00 86.06 245 LEU A N 1
ATOM 1939 C CA . LEU A 1 245 ? 22.223 5.075 -5.976 1.00 86.06 245 LEU A CA 1
ATOM 1940 C C . LEU A 1 245 ? 23.016 6.305 -6.428 1.00 86.06 245 LEU A C 1
ATOM 1942 O O . LEU A 1 245 ? 22.690 6.881 -7.461 1.00 86.06 245 LEU A O 1
ATOM 1946 N N . LEU A 1 246 ? 24.074 6.683 -5.703 1.00 84.62 246 LEU A N 1
ATOM 1947 C CA . LEU A 1 246 ? 24.885 7.852 -6.059 1.00 84.62 246 LEU A CA 1
ATOM 1948 C C . LEU A 1 246 ? 25.517 7.701 -7.450 1.00 84.62 246 LEU A C 1
ATOM 1950 O O . LEU A 1 246 ? 25.498 8.642 -8.242 1.00 84.62 246 LEU A O 1
ATOM 1954 N N . GLU A 1 247 ? 26.037 6.514 -7.767 1.00 87.56 247 GLU A N 1
ATOM 1955 C CA . GLU A 1 247 ? 26.576 6.230 -9.100 1.00 87.56 247 GLU A CA 1
ATOM 1956 C C . GLU A 1 247 ? 25.486 6.266 -10.179 1.00 87.56 247 GLU A C 1
ATOM 1958 O O . GLU A 1 247 ? 25.681 6.886 -11.225 1.00 87.56 247 GLU A O 1
ATOM 1963 N N . LYS A 1 248 ? 24.298 5.710 -9.907 1.00 87.00 248 LYS A N 1
ATOM 1964 C CA . LYS A 1 248 ? 23.139 5.805 -10.812 1.00 87.00 248 LYS A CA 1
ATOM 1965 C C . LYS A 1 248 ? 22.724 7.264 -11.065 1.00 87.00 248 LYS A C 1
ATOM 1967 O O . LYS A 1 248 ? 22.472 7.626 -12.213 1.00 87.00 248 LYS A O 1
ATOM 1972 N N . CYS A 1 249 ? 22.744 8.123 -10.042 1.00 86.69 249 CYS A N 1
ATOM 1973 C CA . CYS A 1 249 ? 22.496 9.562 -10.185 1.00 86.69 249 CYS A CA 1
ATOM 1974 C C . CYS A 1 249 ? 23.535 10.245 -11.079 1.00 86.69 249 CYS A C 1
ATOM 1976 O O . CYS A 1 249 ? 23.164 10.992 -11.981 1.00 86.69 249 CYS A O 1
ATOM 1978 N N . LYS A 1 250 ? 24.830 9.975 -10.866 1.00 87.81 250 LYS A N 1
ATOM 1979 C CA . LYS A 1 250 ? 25.909 10.536 -11.698 1.00 87.81 250 LYS A CA 1
ATOM 1980 C C . LYS A 1 250 ? 25.763 10.124 -13.161 1.00 87.81 250 LYS A C 1
ATOM 1982 O O . LYS A 1 250 ? 25.883 10.968 -14.045 1.00 87.81 250 LYS A O 1
ATOM 1987 N N . VAL A 1 251 ? 25.485 8.842 -13.414 1.00 88.75 251 VAL A N 1
ATOM 1988 C CA . VAL A 1 251 ? 25.270 8.316 -14.770 1.00 88.75 251 VAL A CA 1
ATOM 1989 C C . VAL A 1 251 ? 24.067 8.988 -15.426 1.00 88.75 251 VAL A C 1
ATOM 1991 O O . VAL A 1 251 ? 24.165 9.400 -16.581 1.00 88.75 251 VAL A O 1
ATOM 1994 N N . PHE A 1 252 ? 22.955 9.135 -14.702 1.00 88.25 252 PHE A N 1
ATOM 1995 C CA . PHE A 1 252 ? 21.769 9.806 -15.224 1.00 88.25 252 PHE A CA 1
ATOM 1996 C C . PHE A 1 252 ? 22.031 11.280 -15.544 1.00 88.25 252 PHE A C 1
ATOM 1998 O O . PHE A 1 252 ? 21.772 11.696 -16.666 1.00 88.25 252 PHE A O 1
ATOM 2005 N N . LEU A 1 253 ? 22.609 12.047 -14.612 1.00 87.50 253 LEU A N 1
ATOM 2006 C CA . LEU A 1 253 ? 22.917 13.465 -14.826 1.00 87.50 253 LEU A CA 1
ATOM 2007 C C . LEU A 1 253 ? 23.859 13.676 -16.011 1.00 87.50 253 LEU A C 1
ATOM 2009 O O . LEU A 1 253 ? 23.633 14.582 -16.805 1.00 87.50 253 LEU A O 1
ATOM 2013 N N . ARG A 1 254 ? 24.883 12.825 -16.159 1.00 88.56 254 ARG A N 1
ATOM 2014 C CA . ARG A 1 254 ? 25.800 12.882 -17.302 1.00 88.56 254 ARG A CA 1
ATOM 2015 C C . ARG A 1 254 ? 25.064 12.657 -18.622 1.00 88.56 254 ARG A C 1
ATOM 2017 O O . ARG A 1 254 ? 25.223 13.460 -19.528 1.00 88.56 254 ARG A O 1
ATOM 2024 N N . LYS A 1 255 ? 24.225 11.617 -18.705 1.00 86.12 255 LYS A N 1
ATOM 2025 C CA . LYS A 1 255 ? 23.417 11.347 -19.905 1.00 86.12 255 LYS A CA 1
ATOM 2026 C C . LYS A 1 255 ? 22.475 12.506 -20.226 1.00 86.12 255 LYS A C 1
ATOM 2028 O O . LYS A 1 255 ? 22.451 12.953 -21.363 1.00 86.12 255 LYS A O 1
ATOM 2033 N N . SER A 1 256 ? 21.747 13.018 -19.233 1.00 82.94 256 SER A N 1
ATOM 2034 C CA . SER A 1 256 ? 20.825 14.142 -19.427 1.00 82.94 256 SER A CA 1
ATOM 2035 C C . SER A 1 256 ? 21.554 15.410 -19.875 1.00 82.94 256 SER A C 1
ATOM 2037 O O . SER A 1 256 ? 21.066 16.120 -20.749 1.00 82.94 256 SER A O 1
ATOM 2039 N N . PHE A 1 257 ? 22.739 15.681 -19.319 1.00 85.00 257 PHE A N 1
ATOM 2040 C CA . PHE A 1 257 ? 23.587 16.796 -19.739 1.00 85.00 257 PHE A CA 1
ATOM 2041 C C . PHE A 1 257 ? 24.071 16.626 -21.185 1.00 85.00 257 PHE A C 1
ATOM 2043 O O . PHE A 1 257 ? 23.922 17.544 -21.987 1.00 85.00 257 PHE A O 1
ATOM 2050 N N . ASP A 1 258 ? 24.575 15.439 -21.538 1.00 84.38 258 ASP A N 1
ATOM 2051 C CA . ASP A 1 258 ? 25.023 15.124 -22.897 1.00 84.38 258 ASP A CA 1
ATOM 2052 C C . ASP A 1 258 ? 23.874 15.286 -23.916 1.00 84.38 258 ASP A C 1
ATOM 2054 O O . ASP A 1 258 ? 24.079 15.871 -24.981 1.00 84.38 258 ASP A O 1
ATOM 2058 N N . THR A 1 259 ? 22.651 14.851 -23.578 1.00 80.81 259 THR A N 1
ATOM 2059 C CA . THR A 1 259 ? 21.446 15.054 -24.404 1.00 80.81 259 THR A CA 1
ATOM 2060 C C . THR A 1 259 ? 21.158 16.539 -24.614 1.00 80.81 259 THR A C 1
ATOM 2062 O O . THR A 1 259 ? 21.068 16.984 -25.759 1.00 80.81 259 THR A O 1
ATOM 2065 N N . VAL A 1 260 ? 21.103 17.326 -23.535 1.00 79.12 260 VAL A N 1
ATOM 2066 C CA . VAL A 1 260 ? 20.839 18.774 -23.590 1.00 79.12 260 VAL A CA 1
ATOM 2067 C C . VAL A 1 260 ? 21.890 19.499 -24.441 1.00 79.12 260 VAL A C 1
ATOM 2069 O O . VAL A 1 260 ? 21.528 20.292 -25.308 1.00 79.12 260 VAL A O 1
ATOM 2072 N N . CYS A 1 261 ? 23.180 19.199 -24.261 1.00 79.88 261 CYS A N 1
ATOM 2073 C CA . CYS A 1 261 ? 24.255 19.752 -25.092 1.00 79.88 261 CYS A CA 1
ATOM 2074 C C . CYS A 1 261 ? 24.172 19.274 -26.552 1.00 79.88 261 CYS A C 1
ATOM 2076 O O . CYS A 1 261 ? 24.557 19.988 -27.480 1.00 79.88 261 CYS A O 1
ATOM 2078 N N . SER A 1 262 ? 23.684 18.061 -26.809 1.00 81.12 262 SER A N 1
ATOM 2079 C CA . SER A 1 262 ? 23.545 17.561 -28.178 1.00 81.12 262 SER A CA 1
ATOM 2080 C C . SER A 1 262 ? 22.413 18.256 -28.945 1.00 81.12 262 SER A C 1
ATOM 2082 O O . SER A 1 262 ? 22.593 18.540 -30.133 1.00 81.12 262 SER A O 1
ATOM 2084 N N . GLU A 1 263 ? 21.311 18.588 -28.270 1.00 77.06 263 GLU A N 1
ATOM 2085 C CA . GLU A 1 263 ? 20.092 19.152 -28.864 1.00 77.06 263 GLU A CA 1
ATOM 2086 C C . GLU A 1 263 ? 20.083 20.684 -28.876 1.00 77.06 263 GLU A C 1
ATOM 2088 O O . GLU A 1 263 ? 19.562 21.297 -29.811 1.00 77.06 263 GLU A O 1
ATOM 2093 N N . ASN A 1 264 ? 20.701 21.324 -27.883 1.00 62.06 264 ASN A N 1
ATOM 2094 C CA . ASN A 1 264 ? 20.708 22.772 -27.758 1.00 62.06 264 ASN A CA 1
ATOM 2095 C C . ASN A 1 264 ? 22.055 23.361 -28.202 1.00 62.06 264 ASN A C 1
ATOM 2097 O O . ASN A 1 264 ? 23.054 23.303 -27.485 1.00 62.06 264 ASN A O 1
ATOM 2101 N N . LYS A 1 265 ? 22.074 23.958 -29.402 1.00 58.81 265 LYS A N 1
ATOM 2102 C CA . LYS A 1 265 ? 23.270 24.595 -29.983 1.00 58.81 265 LYS A CA 1
ATOM 2103 C C . LYS A 1 265 ? 23.834 25.735 -29.132 1.00 58.81 265 LYS A C 1
ATOM 2105 O O . LYS A 1 265 ? 25.020 26.004 -29.259 1.00 58.81 265 LYS A O 1
ATOM 2110 N N . GLU A 1 266 ? 23.014 26.396 -28.316 1.00 56.41 266 GLU A N 1
ATOM 2111 C CA . GLU A 1 266 ? 23.447 27.503 -27.450 1.00 56.41 266 GLU A CA 1
ATOM 2112 C C . GLU A 1 266 ? 24.084 27.022 -26.137 1.00 56.41 266 GLU A C 1
ATOM 2114 O O . GLU A 1 266 ? 24.769 27.796 -25.475 1.00 56.41 266 GLU A O 1
ATOM 2119 N N . LEU A 1 267 ? 23.879 25.752 -25.763 1.00 50.25 267 LEU A N 1
ATOM 2120 C CA . LEU A 1 267 ? 24.489 25.124 -24.584 1.00 50.25 267 LEU A CA 1
ATOM 2121 C C . LEU A 1 267 ? 25.766 24.323 -24.908 1.00 50.25 267 LEU A C 1
ATOM 2123 O O . LEU A 1 267 ? 26.401 23.825 -23.977 1.00 50.25 267 LEU A O 1
ATOM 2127 N N . ARG A 1 268 ? 26.131 24.171 -26.191 1.00 47.62 268 ARG A N 1
ATOM 2128 C CA . ARG A 1 268 ? 27.442 23.642 -26.619 1.00 47.62 268 ARG A CA 1
ATOM 2129 C C . ARG A 1 268 ? 28.532 24.691 -26.469 1.00 47.62 268 ARG A C 1
ATOM 2131 O O . ARG A 1 268 ? 29.644 24.288 -26.066 1.00 47.62 268 ARG A O 1
#

Nearest PDB structures (foldseek):
  3zil-assembly1_A  TM=4.017E-01  e=1.398E-02  Eremothecium gossypii
  7rdr-assembly1_A  TM=2.917E-01  e=9.401E-03  unidentified
  3zik-assembly2_B  TM=3.910E-01  e=4.214E-02  Eremothecium gossypii
  7pua-assembly1_F3  TM=2.660E-01  e=2.810E-01  Trypanosoma brucei brucei
  6yxq-assembly1_B  TM=2.926E-01  e=4.566E-01  Homo sapiens

pLDDT: mean 90.52, std 8.43, range [47.62, 97.81]

Foldseek 3Di:
DVVVVVLCVCLVDLVSLLVLLVVLLCQLPDPVDDLVSNLVSLQSLLVSLVRHALVSCQVRLLSNLVSLLSSLLPPDDDPDLQDDDPSSLSNLLSNLLNLVPDPDPCSLVSLLVSLVSNCVVVLVPLLQCVSSNNNNSLSVLVSSCVSDVSSVVNSLVSLLVSLLCQLLLVSPPDPVSSVVSNLVSLVSLLVVLVVCLVSLVLVSLLVCVVSLLVSLVVDPDPSSLSSNVSSLVSCVVSVNDDPVSVVSVVVSVVVVLVVCVVPDVVSD

Organism: Wuchereria bancrofti (NCBI:txid6293)

Solvent-accessible surface area (backbone atoms only — not comparable to full-atom values): 14608 Å² total; per-residue (Å²): 107,69,68,64,50,51,50,50,61,57,68,66,48,72,88,35,44,64,62,51,51,53,52,48,34,51,52,38,61,42,81,86,54,52,71,67,58,37,39,54,46,26,44,46,45,21,52,48,35,72,69,46,61,52,82,71,43,63,91,43,45,65,53,46,36,49,16,54,51,50,48,64,72,68,49,76,88,67,99,48,65,48,67,72,60,64,32,55,54,45,22,51,37,28,52,42,37,36,46,70,75,44,89,56,94,57,40,63,60,53,47,41,48,54,49,50,49,58,48,57,72,40,64,61,42,47,56,41,54,89,75,64,37,31,53,26,52,52,44,51,53,50,50,49,43,76,38,34,78,75,30,41,69,65,52,48,57,52,50,54,53,51,36,53,41,32,47,69,31,77,63,43,94,42,77,76,51,23,57,55,44,21,53,50,23,36,55,52,45,40,54,54,44,49,52,39,46,76,69,62,42,45,72,59,47,65,70,44,50,62,63,51,50,62,55,36,72,77,45,92,44,72,62,36,51,50,32,48,50,52,50,51,50,39,36,56,76,59,61,52,83,42,79,68,52,56,52,52,49,52,53,48,53,52,51,55,48,53,50,49,38,72,74,34,79,89,70,99